Protein AF-A0A9Q9B1T4-F1 (afdb_monomer_lite)

Foldseek 3Di:
DDDLCVCVVQADDAPACVPRVVRVLVVLLVVCLVCVVDQDAAEFFDAHRPPHGSDPDLPLVSRLVRRVSNQVSCCVSPVGSLVHHYEYECDDSSVVSVVVPRDDQLSYEYEQEAPQPFHGPDDDDDCQCVRNNHYHYDGEQWDDDPPDGDADARQDDQDDEHYDCHVVPPCVLSVVSRVVCVVPVVCDDPPCQLVSQLVVQCVPPNNVCSNVSSVVVVVVNPDPPDDPDD

Structure (mmCIF, N/CA/C/O backbone):
data_AF-A0A9Q9B1T4-F1
#
_entry.id   AF-A0A9Q9B1T4-F1
#
loop_
_atom_site.group_PDB
_atom_site.id
_atom_site.type_symbol
_atom_site.label_atom_id
_atom_site.label_alt_id
_atom_site.label_comp_id
_atom_site.label_asym_id
_atom_site.label_entity_id
_atom_site.label_seq_id
_atom_site.pdbx_PDB_ins_code
_atom_site.Cartn_x
_atom_site.Cartn_y
_atom_site.Cartn_z
_atom_site.occupancy
_atom_site.B_iso_or_equiv
_atom_site.auth_seq_id
_atom_site.auth_comp_id
_atom_site.auth_asym_id
_atom_site.auth_atom_id
_atom_site.pdbx_PDB_model_num
ATOM 1 N N . MET A 1 1 ? 8.964 -7.870 -4.632 1.00 91.56 1 MET A N 1
ATOM 2 C CA . MET A 1 1 ? 9.189 -8.814 -3.504 1.00 91.56 1 MET A CA 1
ATOM 3 C C . MET A 1 1 ? 10.622 -8.741 -2.968 1.00 91.56 1 MET A C 1
ATOM 5 O O . MET A 1 1 ? 11.321 -9.747 -2.876 1.00 91.56 1 MET A O 1
ATOM 9 N N . ARG A 1 2 ? 11.075 -7.536 -2.618 1.00 94.06 2 ARG A N 1
ATOM 10 C CA . ARG A 1 2 ? 12.416 -7.254 -2.093 1.00 94.06 2 ARG A CA 1
ATOM 11 C C . ARG A 1 2 ? 12.262 -6.248 -0.961 1.00 94.06 2 ARG A C 1
ATOM 13 O O . ARG A 1 2 ? 11.503 -5.293 -1.121 1.00 94.06 2 ARG A O 1
ATOM 20 N N . ALA A 1 3 ? 12.933 -6.467 0.161 1.00 91.56 3 ALA A N 1
ATOM 21 C CA . ALA A 1 3 ? 13.021 -5.449 1.203 1.00 91.56 3 ALA A CA 1
ATOM 22 C C . ALA A 1 3 ? 14.044 -4.377 0.798 1.00 91.56 3 ALA A C 1
ATOM 24 O O . ALA A 1 3 ? 15.042 -4.698 0.162 1.00 91.56 3 ALA A O 1
ATOM 25 N N . THR A 1 4 ? 13.843 -3.118 1.200 1.00 86.88 4 THR A N 1
ATOM 26 C CA . THR A 1 4 ? 14.736 -1.997 0.834 1.00 86.88 4 THR A CA 1
ATOM 27 C C . THR A 1 4 ? 16.205 -2.282 1.157 1.00 86.88 4 THR A C 1
ATOM 29 O O . THR A 1 4 ? 17.065 -2.063 0.314 1.00 86.88 4 THR A O 1
ATOM 32 N N . LYS A 1 5 ? 16.484 -2.864 2.333 1.00 90.19 5 LYS A N 1
ATOM 33 C CA . LYS A 1 5 ? 17.849 -3.221 2.761 1.00 90.19 5 LYS A CA 1
ATOM 34 C C . LYS A 1 5 ? 18.531 -4.266 1.877 1.00 90.19 5 LYS A C 1
ATOM 36 O O . LYS A 1 5 ? 19.747 -4.345 1.870 1.00 90.19 5 LYS A O 1
ATOM 41 N N . GLU A 1 6 ? 17.777 -5.077 1.136 1.00 93.94 6 GLU A N 1
ATOM 42 C CA . GLU A 1 6 ? 18.382 -6.060 0.234 1.00 93.94 6 GLU A CA 1
ATOM 43 C C . GLU A 1 6 ? 19.115 -5.405 -0.938 1.00 93.94 6 GLU A C 1
ATOM 45 O O . GLU A 1 6 ? 19.991 -6.040 -1.516 1.00 93.94 6 GLU A O 1
ATOM 50 N N . TRP A 1 7 ? 18.780 -4.157 -1.287 1.00 94.44 7 TRP A N 1
ATOM 51 C CA . TRP A 1 7 ? 19.525 -3.429 -2.311 1.00 94.44 7 TRP A CA 1
ATOM 52 C C . TRP A 1 7 ? 20.954 -3.111 -1.853 1.00 94.44 7 TRP A C 1
ATOM 54 O O . TRP A 1 7 ? 21.875 -3.224 -2.647 1.00 94.44 7 TRP A O 1
ATOM 64 N N . GLU A 1 8 ? 21.160 -2.794 -0.570 1.00 91.00 8 GLU A N 1
ATOM 65 C CA . GLU A 1 8 ? 22.504 -2.550 -0.013 1.00 91.00 8 GLU A CA 1
ATOM 66 C C . GLU A 1 8 ? 23.389 -3.804 -0.039 1.00 91.00 8 GLU A C 1
ATOM 68 O O . GLU A 1 8 ? 24.604 -3.694 -0.165 1.00 91.00 8 GLU A O 1
ATOM 73 N N . GLU A 1 9 ? 22.784 -4.987 0.080 1.00 93.19 9 GLU A N 1
ATOM 74 C CA . GLU A 1 9 ? 23.508 -6.259 0.195 1.00 93.19 9 GLU A CA 1
ATOM 75 C C . GLU A 1 9 ? 23.719 -6.961 -1.154 1.00 93.19 9 GLU A C 1
ATOM 77 O O . GLU A 1 9 ? 24.743 -7.611 -1.363 1.00 93.19 9 GLU A O 1
ATOM 82 N N . PHE A 1 10 ? 22.740 -6.875 -2.060 1.00 93.69 10 PHE A N 1
ATOM 83 C CA . PHE A 1 10 ? 22.729 -7.636 -3.317 1.00 93.69 10 PHE A CA 1
ATOM 84 C C . PHE A 1 10 ? 22.572 -6.769 -4.568 1.00 93.69 10 PHE A C 1
ATOM 86 O O . PHE A 1 10 ? 22.724 -7.283 -5.673 1.00 93.69 10 PHE A O 1
ATOM 93 N N . GLY A 1 11 ? 22.208 -5.496 -4.414 1.00 92.50 11 GLY A N 1
ATOM 94 C CA . GLY A 1 11 ? 22.091 -4.569 -5.531 1.00 92.50 11 GLY A CA 1
ATOM 95 C C . GLY A 1 11 ? 23.458 -4.146 -6.053 1.00 92.50 11 GLY A C 1
ATOM 96 O O . GLY A 1 11 ? 24.447 -4.129 -5.321 1.00 92.50 11 GLY A O 1
ATOM 97 N N . ASP A 1 12 ? 23.502 -3.774 -7.327 1.00 94.81 12 ASP A N 1
ATOM 98 C CA . ASP A 1 12 ? 24.698 -3.215 -7.953 1.00 94.81 12 ASP A CA 1
ATOM 99 C C . ASP A 1 12 ? 24.366 -1.854 -8.568 1.00 94.81 12 ASP A C 1
ATOM 101 O O . ASP A 1 12 ? 23.431 -1.741 -9.361 1.00 94.81 12 ASP A O 1
ATOM 105 N N . GLY A 1 13 ? 25.112 -0.814 -8.199 1.00 93.75 13 GLY A N 1
ATOM 106 C CA . GLY A 1 13 ? 24.932 0.549 -8.702 1.00 93.75 13 GLY A CA 1
ATOM 107 C C . GLY A 1 13 ? 23.821 1.373 -8.034 1.00 93.75 13 GLY A C 1
ATOM 108 O O . GLY A 1 13 ? 23.354 1.103 -6.927 1.00 93.75 13 GLY A O 1
ATOM 109 N N . GLU A 1 14 ? 23.437 2.456 -8.708 1.00 92.06 14 GLU A N 1
ATOM 110 C CA . GLU A 1 14 ? 22.460 3.433 -8.220 1.00 92.06 14 GLU A CA 1
ATOM 111 C C . GLU A 1 14 ? 21.031 2.870 -8.233 1.00 92.06 14 GLU A C 1
ATOM 113 O O . GLU A 1 14 ? 20.624 2.201 -9.184 1.00 92.06 14 GLU A O 1
ATOM 118 N N . TRP A 1 15 ? 20.231 3.181 -7.207 1.00 92.44 15 TRP A N 1
ATOM 119 C CA . TRP A 1 15 ? 18.794 2.885 -7.199 1.00 92.44 15 TRP A CA 1
ATOM 120 C C . TRP A 1 15 ? 18.020 3.901 -8.056 1.00 92.44 15 TRP A C 1
ATOM 122 O O . TRP A 1 15 ? 17.223 4.694 -7.554 1.00 92.44 15 TRP A O 1
ATOM 132 N N . PHE A 1 16 ? 18.282 3.891 -9.361 1.00 91.81 16 PHE A N 1
ATOM 133 C CA . PHE A 1 16 ? 17.609 4.743 -10.333 1.00 91.81 16 PHE A CA 1
ATOM 134 C C . PHE A 1 16 ? 17.422 4.002 -11.659 1.00 91.81 16 PHE A C 1
ATOM 136 O O . PHE A 1 16 ? 18.379 3.550 -12.289 1.00 91.81 16 PHE A O 1
ATOM 143 N N . TRP A 1 17 ? 16.168 3.862 -12.091 1.00 91.88 17 TRP A N 1
ATOM 144 C CA . TRP A 1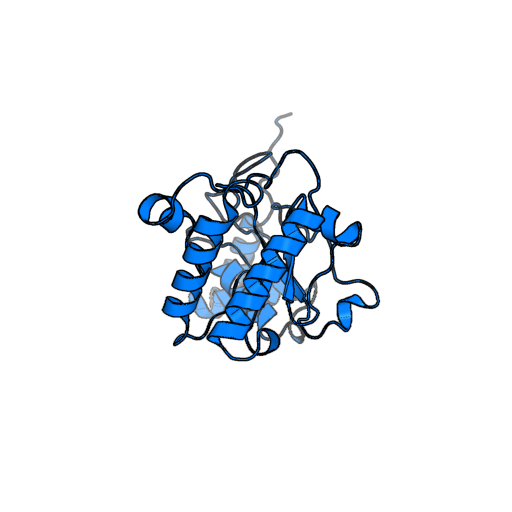 17 ? 15.835 3.073 -13.279 1.00 91.88 17 TRP A CA 1
ATOM 145 C C . TRP A 1 17 ? 16.387 3.687 -14.569 1.00 91.88 17 TRP A C 1
ATOM 147 O O . TRP A 1 17 ? 16.824 2.958 -15.455 1.00 91.88 17 TRP A O 1
ATOM 157 N N . GLY A 1 18 ? 16.433 5.019 -14.666 1.00 90.00 18 GLY A N 1
ATOM 158 C CA . GLY A 1 18 ? 16.865 5.709 -15.882 1.00 90.00 18 GLY A CA 1
ATOM 159 C C . GLY A 1 18 ? 18.322 5.434 -16.271 1.00 90.00 18 GLY A C 1
ATOM 160 O O . GLY A 1 18 ? 18.646 5.437 -17.457 1.00 90.00 18 GLY A O 1
ATOM 161 N N . THR A 1 19 ? 19.196 5.162 -15.297 1.00 91.69 19 THR A N 1
ATOM 162 C CA . THR A 1 19 ? 20.635 4.925 -15.522 1.00 91.69 19 THR A CA 1
ATOM 163 C C . THR A 1 19 ? 21.073 3.491 -15.234 1.00 91.69 19 THR A C 1
ATOM 165 O O . THR A 1 19 ? 22.090 3.063 -15.777 1.00 91.69 19 THR A O 1
ATOM 168 N N . ASN A 1 20 ? 20.328 2.743 -14.413 1.00 94.69 20 ASN A N 1
ATOM 169 C CA . ASN A 1 20 ? 20.752 1.442 -13.888 1.00 94.69 20 ASN A CA 1
ATOM 170 C C . ASN A 1 20 ? 19.671 0.343 -13.995 1.00 94.69 20 ASN A C 1
ATOM 172 O O . ASN A 1 20 ? 19.579 -0.554 -13.155 1.00 94.69 20 ASN A O 1
ATOM 176 N N . ASN A 1 21 ? 18.829 0.395 -15.032 1.00 94.75 21 ASN A N 1
ATOM 177 C CA . ASN A 1 21 ? 17.740 -0.571 -15.222 1.00 94.75 21 ASN A CA 1
ATOM 178 C C . ASN A 1 21 ? 18.193 -2.041 -15.267 1.00 94.75 21 ASN A C 1
ATOM 180 O O . ASN A 1 21 ? 17.476 -2.885 -14.749 1.00 94.75 21 ASN A O 1
ATOM 184 N N . ALA A 1 22 ? 19.354 -2.364 -15.843 1.00 96.81 22 ALA A N 1
ATOM 185 C CA . ALA A 1 22 ? 19.809 -3.747 -16.003 1.00 96.81 22 ALA A CA 1
ATOM 186 C C . ALA A 1 22 ? 20.019 -4.449 -14.650 1.00 96.81 22 ALA A C 1
ATOM 188 O O . ALA A 1 22 ? 19.475 -5.526 -14.420 1.00 96.81 22 ALA A O 1
ATOM 189 N N . SER A 1 23 ? 20.730 -3.794 -13.729 1.00 96.88 23 SER A N 1
ATOM 190 C CA . SER A 1 23 ? 20.947 -4.314 -12.375 1.00 96.88 23 SER A CA 1
ATOM 191 C C . SER A 1 23 ? 19.634 -4.422 -11.590 1.00 96.88 23 SER A C 1
ATOM 193 O O . SER A 1 23 ? 19.346 -5.439 -10.957 1.00 96.88 23 SER A O 1
ATOM 195 N N . ILE A 1 24 ? 18.776 -3.399 -11.685 1.00 97.31 24 ILE A N 1
ATOM 196 C CA . ILE A 1 24 ? 17.473 -3.387 -11.003 1.00 97.31 24 ILE A CA 1
ATOM 197 C C . ILE A 1 24 ? 16.546 -4.483 -11.557 1.00 97.31 24 ILE A C 1
ATOM 199 O O . ILE A 1 24 ? 15.822 -5.128 -10.795 1.00 97.31 24 ILE A O 1
ATOM 203 N N . TYR A 1 25 ? 16.576 -4.720 -12.868 1.00 97.94 25 TYR A N 1
ATOM 204 C CA . TYR A 1 25 ? 15.801 -5.765 -13.529 1.00 97.94 25 TYR A CA 1
ATOM 205 C C . TYR A 1 25 ? 16.178 -7.148 -12.990 1.00 97.94 25 TYR A C 1
ATOM 207 O O . TYR A 1 25 ? 15.303 -7.873 -12.511 1.00 97.94 25 TYR A O 1
ATOM 215 N N . ASP A 1 26 ? 17.470 -7.485 -12.983 1.00 97.81 26 ASP A N 1
ATOM 216 C CA . ASP A 1 26 ? 17.957 -8.767 -12.457 1.00 97.81 26 ASP A CA 1
ATOM 217 C C . ASP A 1 26 ? 17.599 -8.928 -10.970 1.00 97.81 26 ASP A C 1
ATOM 219 O O . ASP A 1 26 ? 17.094 -9.973 -10.538 1.00 97.81 26 ASP A O 1
ATOM 223 N N . PHE A 1 27 ? 17.723 -7.850 -10.193 1.00 97.81 27 PHE A N 1
ATOM 224 C CA . PHE A 1 27 ? 17.323 -7.827 -8.790 1.00 97.81 27 PHE A CA 1
ATOM 225 C C . PHE A 1 27 ? 15.826 -8.136 -8.587 1.00 97.81 27 PHE A C 1
ATOM 227 O O . PHE A 1 27 ? 15.463 -8.876 -7.655 1.00 97.81 27 PHE A O 1
ATOM 234 N N . PHE A 1 28 ? 14.947 -7.621 -9.454 1.00 97.94 28 PHE A N 1
ATOM 235 C CA . PHE A 1 28 ? 13.514 -7.932 -9.450 1.00 97.94 28 PHE A CA 1
ATOM 236 C C . PHE A 1 28 ? 13.209 -9.364 -9.900 1.00 97.94 28 PHE A C 1
ATOM 238 O O . PHE A 1 28 ? 12.354 -10.012 -9.280 1.00 97.94 28 PHE A O 1
ATOM 245 N N . VAL A 1 29 ? 13.904 -9.879 -10.918 1.00 98.12 29 VAL A N 1
ATOM 246 C CA . VAL A 1 29 ? 13.765 -11.269 -11.388 1.00 98.12 29 VAL A CA 1
ATOM 247 C C . VAL A 1 29 ? 14.050 -12.242 -10.250 1.00 98.12 29 VAL A C 1
ATOM 249 O O . VAL A 1 29 ? 13.219 -13.096 -9.932 1.00 98.12 29 VAL A O 1
ATOM 252 N N . GLU A 1 30 ? 15.182 -12.077 -9.576 1.00 97.50 30 GLU A N 1
ATOM 253 C CA . GLU A 1 30 ? 15.576 -12.928 -8.455 1.00 97.50 30 GLU A CA 1
ATOM 254 C C . GLU A 1 30 ? 14.586 -12.861 -7.281 1.00 97.50 30 GLU A C 1
ATOM 256 O O . GLU A 1 30 ? 14.210 -13.891 -6.713 1.00 97.50 30 GLU A O 1
ATOM 261 N N . GLY A 1 31 ? 14.119 -11.658 -6.922 1.00 96.94 31 GLY A N 1
ATOM 262 C CA . GLY A 1 31 ? 13.134 -11.484 -5.850 1.00 96.94 31 GLY A CA 1
ATOM 263 C C . GLY A 1 31 ? 11.802 -12.169 -6.172 1.00 96.94 31 GLY A C 1
ATOM 264 O O . GLY A 1 31 ? 11.174 -12.776 -5.298 1.00 96.94 31 GLY A O 1
ATOM 265 N N . THR A 1 32 ? 11.394 -12.115 -7.440 1.00 96.75 32 THR A N 1
ATOM 266 C CA . THR A 1 32 ? 10.201 -12.798 -7.953 1.00 96.75 32 THR A CA 1
ATOM 267 C C . THR A 1 32 ? 10.372 -14.313 -7.906 1.00 96.75 32 THR A C 1
ATOM 269 O O . THR A 1 32 ? 9.507 -15.006 -7.375 1.00 96.75 32 THR A O 1
ATOM 272 N N . ALA A 1 33 ? 11.507 -14.832 -8.379 1.00 96.31 33 ALA A N 1
ATOM 273 C CA . ALA A 1 33 ? 11.800 -16.262 -8.353 1.00 96.31 33 ALA A CA 1
ATOM 274 C C . ALA A 1 33 ? 11.809 -16.823 -6.921 1.00 96.31 33 ALA A C 1
ATOM 276 O O . ALA A 1 33 ? 11.219 -17.869 -6.664 1.00 96.31 33 ALA A O 1
ATOM 277 N N . ARG A 1 34 ? 12.415 -16.099 -5.971 1.00 96.06 34 ARG A N 1
ATOM 278 C CA . ARG A 1 34 ? 12.511 -16.514 -4.562 1.00 96.06 34 ARG A CA 1
ATOM 279 C C . ARG A 1 34 ? 11.162 -16.560 -3.843 1.00 96.06 34 ARG A C 1
ATOM 281 O O . ARG A 1 34 ? 10.983 -17.364 -2.934 1.00 96.06 34 ARG A O 1
ATOM 288 N N . SER A 1 35 ? 10.239 -15.671 -4.201 1.00 93.81 35 SER A N 1
ATOM 289 C CA . SER A 1 35 ? 8.933 -15.553 -3.538 1.00 93.81 35 SER A CA 1
ATOM 290 C C . SER A 1 35 ? 7.837 -16.414 -4.176 1.00 93.81 35 SER A C 1
ATOM 292 O O . SER A 1 35 ? 6.741 -16.486 -3.627 1.00 93.81 35 SER A O 1
ATOM 294 N N . ARG A 1 36 ? 8.139 -17.100 -5.287 1.00 91.88 36 ARG A N 1
ATOM 295 C CA . ARG A 1 36 ? 7.168 -17.792 -6.146 1.00 91.88 36 ARG A CA 1
ATOM 296 C C . ARG A 1 36 ? 6.252 -18.786 -5.443 1.00 91.88 36 ARG A C 1
ATOM 298 O O . ARG A 1 36 ? 5.076 -18.860 -5.783 1.00 91.88 36 ARG A O 1
ATOM 305 N N . ASP A 1 37 ? 6.787 -19.542 -4.494 1.00 92.81 37 ASP A N 1
ATOM 306 C CA . ASP A 1 37 ? 6.056 -20.637 -3.850 1.00 92.81 37 ASP A CA 1
ATOM 307 C C . ASP A 1 37 ? 5.221 -20.181 -2.639 1.00 92.81 37 ASP A C 1
ATOM 309 O O . ASP A 1 37 ? 4.649 -21.010 -1.931 1.00 92.81 37 ASP A O 1
ATOM 313 N N . TYR A 1 38 ? 5.140 -18.869 -2.392 1.00 93.56 38 TYR A N 1
ATOM 314 C CA . TYR A 1 38 ? 4.371 -18.286 -1.294 1.00 93.56 38 TYR A CA 1
ATOM 315 C C . TYR A 1 38 ? 3.189 -17.465 -1.814 1.00 93.56 38 TYR A C 1
ATOM 317 O O . TYR A 1 38 ? 3.226 -16.891 -2.903 1.00 93.56 38 TYR A O 1
ATOM 325 N N . GLU A 1 39 ? 2.143 -17.368 -0.998 1.00 90.88 39 GLU A N 1
ATOM 326 C CA . GLU A 1 39 ? 1.028 -16.461 -1.254 1.00 90.88 39 GLU A CA 1
ATOM 327 C C . GLU A 1 39 ? 1.458 -15.025 -0.935 1.00 90.88 39 GLU A C 1
ATOM 329 O O . GLU A 1 39 ? 1.795 -14.704 0.205 1.00 90.88 39 GLU A O 1
ATOM 334 N N . ASN A 1 40 ? 1.486 -14.166 -1.954 1.00 90.50 40 ASN A N 1
ATOM 335 C CA . ASN A 1 40 ? 1.971 -12.796 -1.841 1.00 90.50 40 ASN A CA 1
ATOM 336 C C . ASN A 1 40 ? 1.087 -11.828 -2.627 1.00 90.50 40 ASN A C 1
ATOM 338 O O . ASN A 1 40 ? 0.500 -12.193 -3.645 1.00 90.50 40 ASN A O 1
ATOM 342 N N . VAL A 1 41 ? 1.111 -10.561 -2.212 1.00 92.00 41 VAL A N 1
ATOM 343 C CA . VAL A 1 41 ? 0.715 -9.429 -3.055 1.00 92.00 41 VAL A CA 1
ATOM 344 C C . VAL A 1 41 ? 1.985 -8.697 -3.472 1.00 92.00 41 VAL A C 1
ATOM 346 O O . VAL A 1 41 ? 2.729 -8.193 -2.628 1.00 92.00 41 VAL A O 1
ATOM 349 N N . VAL A 1 42 ? 2.269 -8.669 -4.772 1.00 94.44 42 VAL A N 1
ATOM 350 C CA . VAL A 1 42 ? 3.486 -8.061 -5.309 1.00 94.44 42 VAL A CA 1
ATOM 351 C C . VAL A 1 42 ? 3.313 -6.547 -5.386 1.00 94.44 42 VAL A C 1
ATOM 353 O O . VAL A 1 42 ? 2.468 -6.038 -6.119 1.00 94.44 42 VAL A O 1
ATOM 356 N N . THR A 1 43 ? 4.141 -5.807 -4.653 1.00 94.12 43 THR A N 1
ATOM 357 C CA . THR A 1 43 ? 4.244 -4.356 -4.839 1.00 94.12 43 THR A CA 1
ATOM 358 C C . THR A 1 43 ? 4.887 -4.049 -6.189 1.00 94.12 43 THR A C 1
ATOM 360 O O . THR A 1 43 ? 5.993 -4.527 -6.457 1.00 94.12 43 THR A O 1
ATOM 363 N N . VAL A 1 44 ? 4.198 -3.251 -7.005 1.00 94.38 44 VAL A N 1
ATOM 364 C CA . VAL A 1 44 ? 4.671 -2.763 -8.309 1.00 94.38 44 VAL A CA 1
ATOM 365 C C . VAL A 1 44 ? 4.874 -1.246 -8.290 1.00 94.38 44 VAL A C 1
ATOM 367 O O . VAL A 1 44 ? 4.482 -0.563 -7.338 1.00 94.38 44 VAL A O 1
ATOM 370 N N . GLY A 1 45 ? 5.522 -0.732 -9.332 1.00 92.62 45 GLY A N 1
ATOM 371 C CA . GLY A 1 45 ? 6.068 0.618 -9.384 1.00 92.62 45 GLY A CA 1
ATOM 372 C C . GLY A 1 45 ? 7.427 0.714 -8.690 1.00 92.62 45 GLY A C 1
ATOM 373 O O . GLY A 1 45 ? 7.999 -0.280 -8.231 1.00 92.62 45 GLY A O 1
ATOM 374 N N . MET A 1 46 ? 7.964 1.929 -8.630 1.00 90.62 46 MET A N 1
ATOM 375 C CA . MET A 1 46 ? 9.230 2.236 -7.969 1.00 90.62 46 MET A CA 1
ATOM 376 C C . MET A 1 46 ? 9.206 3.689 -7.497 1.00 90.62 46 MET A C 1
ATOM 378 O O . MET A 1 46 ? 8.658 4.559 -8.166 1.00 90.62 46 MET A O 1
ATOM 382 N N . ARG A 1 47 ? 9.790 3.941 -6.326 1.00 86.56 47 ARG A N 1
ATOM 383 C CA . ARG A 1 47 ? 10.106 5.283 -5.822 1.00 86.56 47 ARG A CA 1
ATOM 384 C C . ARG A 1 47 ? 11.590 5.334 -5.467 1.00 86.56 47 ARG A C 1
ATOM 386 O O . ARG A 1 47 ? 12.251 4.288 -5.427 1.00 86.56 47 ARG A O 1
ATOM 393 N N . GLY A 1 48 ? 12.096 6.540 -5.237 1.00 79.88 48 GLY A N 1
ATOM 394 C CA . GLY A 1 48 ? 13.472 6.764 -4.820 1.00 79.88 48 GLY A CA 1
ATOM 395 C C . GLY A 1 48 ? 13.803 6.077 -3.492 1.00 79.88 48 GLY A C 1
ATOM 396 O O . GLY A 1 48 ? 12.933 5.618 -2.741 1.00 79.88 48 GLY A O 1
ATOM 397 N N . TYR A 1 49 ? 15.100 5.951 -3.222 1.00 72.44 49 TYR A N 1
ATOM 398 C CA . TYR A 1 49 ? 15.596 5.251 -2.042 1.00 72.44 49 TYR A CA 1
ATOM 399 C C . TYR A 1 49 ? 15.206 6.004 -0.753 1.00 72.44 49 TYR A C 1
ATOM 401 O O . TYR A 1 49 ? 15.377 7.213 -0.665 1.00 72.44 49 TYR A O 1
ATOM 409 N N . HIS A 1 50 ? 14.696 5.297 0.263 1.00 64.56 50 HIS A N 1
ATOM 410 C CA . HIS A 1 50 ? 14.240 5.877 1.544 1.00 64.56 50 HIS A CA 1
ATOM 411 C C . HIS A 1 50 ? 13.106 6.926 1.460 1.00 64.56 50 HIS A C 1
ATOM 413 O O . HIS A 1 50 ? 13.187 7.982 2.083 1.00 64.56 50 HIS A O 1
ATOM 419 N N . ASP A 1 51 ? 12.008 6.612 0.764 1.00 63.59 51 ASP A N 1
ATOM 420 C CA . ASP A 1 51 ? 10.802 7.469 0.666 1.00 63.59 51 ASP A CA 1
ATOM 421 C C . ASP A 1 51 ? 10.998 8.778 -0.128 1.00 63.59 51 ASP A C 1
ATOM 423 O O . ASP A 1 51 ? 10.139 9.668 -0.097 1.00 63.59 51 ASP A O 1
ATOM 427 N N . THR A 1 52 ? 12.093 8.890 -0.885 1.00 69.81 52 THR A N 1
ATOM 428 C CA . THR A 1 52 ? 12.332 10.015 -1.792 1.00 69.81 52 THR A CA 1
ATOM 429 C C . THR A 1 52 ? 11.588 9.843 -3.123 1.00 69.81 52 THR A C 1
ATOM 431 O O . THR A 1 52 ? 11.242 8.721 -3.514 1.00 69.81 52 THR A O 1
ATOM 434 N N . PRO A 1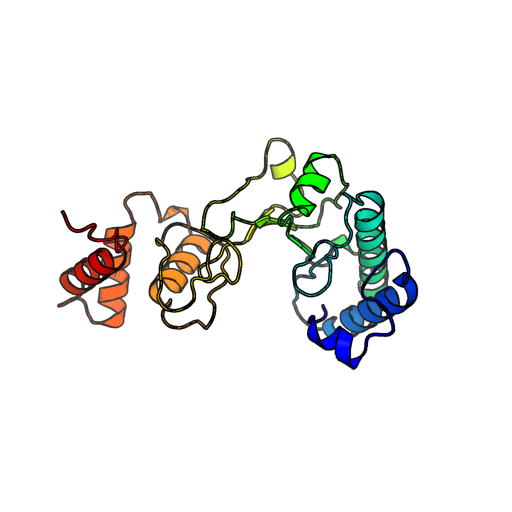 53 ? 11.314 10.944 -3.842 1.00 69.12 53 PRO A N 1
ATOM 435 C CA . PRO A 1 53 ? 10.908 10.878 -5.242 1.00 69.12 53 PRO A CA 1
ATOM 436 C C . PRO A 1 53 ? 11.947 10.131 -6.091 1.00 69.12 53 PRO A C 1
ATOM 438 O O . PRO A 1 53 ? 13.134 10.129 -5.764 1.00 69.12 53 PRO A O 1
ATOM 441 N N . ILE A 1 54 ? 11.505 9.487 -7.176 1.00 71.38 54 ILE A N 1
ATOM 442 C CA . ILE A 1 54 ? 12.406 8.779 -8.104 1.00 71.38 54 ILE A CA 1
ATOM 443 C C . ILE A 1 54 ? 13.304 9.740 -8.905 1.00 71.38 54 ILE A C 1
ATOM 445 O O . ILE A 1 54 ? 14.377 9.336 -9.334 1.00 71.38 54 ILE A O 1
ATOM 449 N N . GLY A 1 55 ? 12.892 11.007 -9.028 1.00 64.75 55 GLY A N 1
ATOM 450 C CA . GLY A 1 55 ? 13.600 12.110 -9.676 1.00 64.75 55 GLY A CA 1
ATOM 451 C C . GLY A 1 55 ? 12.953 13.458 -9.323 1.00 64.75 55 GLY A C 1
ATOM 452 O O . GLY A 1 55 ? 11.963 13.496 -8.588 1.00 64.75 55 GLY A O 1
ATOM 453 N N . ASP A 1 56 ? 13.518 14.558 -9.826 1.00 64.81 56 ASP A N 1
ATOM 454 C CA . ASP A 1 56 ? 13.039 15.924 -9.545 1.00 64.81 56 ASP A CA 1
ATOM 455 C C . ASP A 1 56 ? 11.746 16.282 -10.310 1.00 64.81 56 ASP A C 1
ATOM 457 O O . ASP A 1 56 ? 10.978 17.134 -9.857 1.00 64.81 56 ASP A O 1
ATOM 461 N N . ASP A 1 57 ? 11.483 15.606 -11.435 1.00 64.44 57 ASP A N 1
ATOM 462 C CA . ASP A 1 57 ? 10.323 15.822 -12.304 1.00 64.44 57 ASP A CA 1
ATOM 463 C C . ASP A 1 57 ? 9.349 14.627 -12.295 1.00 64.44 57 ASP A C 1
ATOM 465 O O . ASP A 1 57 ? 9.661 13.512 -11.874 1.00 64.44 57 ASP A O 1
ATOM 469 N N . ILE A 1 58 ? 8.123 14.865 -12.770 1.00 61.91 58 ILE A N 1
ATOM 470 C CA . ILE A 1 58 ? 7.094 13.831 -12.944 1.00 61.91 58 ILE A CA 1
ATOM 471 C C . ILE A 1 58 ? 7.473 12.959 -14.151 1.00 61.91 58 ILE A C 1
ATOM 473 O O . ILE A 1 58 ? 7.137 13.270 -15.292 1.00 61.91 58 ILE A O 1
ATOM 477 N N . GLU A 1 59 ? 8.162 11.849 -13.902 1.00 77.94 59 GLU A N 1
ATOM 478 C CA . GLU A 1 59 ? 8.628 10.928 -14.945 1.00 77.94 59 GLU A CA 1
ATOM 479 C C . GLU A 1 59 ? 7.609 9.803 -15.221 1.00 77.94 59 GLU A C 1
ATOM 481 O O . GLU A 1 59 ? 7.862 8.630 -14.935 1.00 77.94 59 GLU A O 1
ATOM 486 N N . ILE A 1 60 ? 6.441 10.153 -15.782 1.00 88.88 60 ILE A N 1
ATOM 487 C CA . ILE A 1 60 ? 5.387 9.179 -16.153 1.00 88.88 60 ILE A CA 1
ATOM 488 C C . ILE A 1 60 ? 5.972 8.040 -16.995 1.00 88.88 60 ILE A C 1
ATOM 490 O O . ILE A 1 60 ? 5.818 6.876 -16.634 1.00 88.88 60 ILE A O 1
ATOM 494 N N . ASP A 1 61 ? 6.714 8.377 -18.053 1.00 89.75 61 ASP A N 1
ATOM 495 C CA . ASP A 1 61 ? 7.315 7.395 -18.962 1.00 89.75 61 ASP A CA 1
ATOM 496 C C . ASP A 1 61 ? 8.283 6.446 -18.236 1.00 89.75 61 ASP A C 1
ATOM 498 O O . ASP A 1 61 ? 8.343 5.250 -18.536 1.00 89.75 61 ASP A O 1
ATOM 502 N N . LEU A 1 62 ? 9.031 6.952 -17.247 1.00 90.88 62 LEU A N 1
ATOM 503 C CA . LEU A 1 62 ? 9.937 6.124 -16.458 1.00 90.88 62 LEU A CA 1
ATOM 504 C C . LEU A 1 62 ? 9.147 5.148 -15.583 1.00 90.88 62 LEU A C 1
ATOM 506 O O . LEU A 1 62 ? 9.442 3.952 -15.605 1.00 90.88 62 LEU A O 1
ATOM 510 N N . LEU A 1 63 ? 8.123 5.618 -14.866 1.00 92.12 63 LEU A N 1
ATOM 511 C CA . LEU A 1 63 ? 7.274 4.760 -14.033 1.00 92.12 63 LEU A CA 1
ATOM 512 C C . LEU A 1 63 ? 6.535 3.703 -14.863 1.00 92.12 63 LEU A C 1
ATOM 514 O O . LEU A 1 63 ? 6.489 2.537 -14.467 1.00 92.12 63 LEU A O 1
ATOM 518 N N . GLU A 1 64 ? 6.016 4.077 -16.031 1.00 94.44 64 GLU A N 1
ATOM 519 C CA . GLU A 1 64 ? 5.400 3.134 -16.966 1.00 94.44 64 GLU A CA 1
ATOM 520 C C . GLU A 1 64 ? 6.410 2.090 -17.453 1.00 94.44 6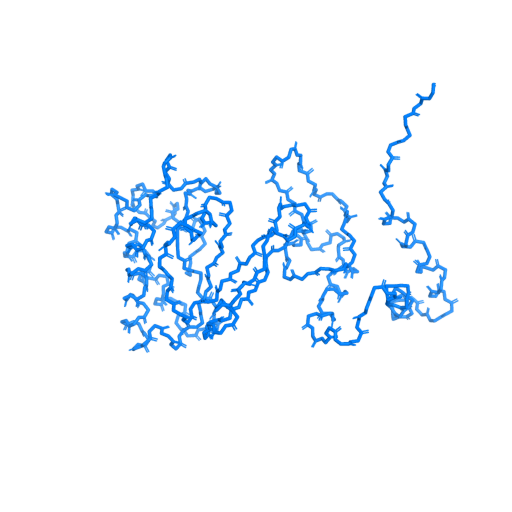4 GLU A C 1
ATOM 522 O O . GLU A 1 64 ? 6.090 0.901 -17.485 1.00 94.44 64 GLU A O 1
ATOM 527 N N . SER A 1 65 ? 7.652 2.492 -17.750 1.00 94.75 65 SER A N 1
ATOM 528 C CA . SER A 1 65 ? 8.706 1.553 -18.158 1.00 94.75 65 SER A CA 1
ATOM 529 C C . SER A 1 65 ? 9.096 0.570 -17.044 1.00 94.75 65 SER A C 1
ATOM 531 O O . SER A 1 65 ? 9.316 -0.612 -17.316 1.00 94.75 65 SER A O 1
ATOM 533 N N . VAL A 1 66 ? 9.113 1.021 -15.783 1.00 95.38 66 VAL A N 1
ATOM 534 C CA . VAL A 1 66 ? 9.338 0.162 -14.610 1.00 95.38 66 VAL A CA 1
ATOM 535 C C . VAL A 1 66 ? 8.221 -0.873 -14.492 1.00 95.38 66 VAL A C 1
ATOM 537 O O . VAL A 1 66 ? 8.490 -2.067 -14.347 1.00 95.38 66 VAL A O 1
ATOM 540 N N . VAL A 1 67 ? 6.961 -0.435 -14.561 1.00 96.50 67 VAL A N 1
ATOM 541 C CA . VAL A 1 67 ? 5.802 -1.330 -14.422 1.00 96.50 67 VAL A CA 1
ATOM 542 C C . VAL A 1 67 ? 5.701 -2.291 -15.601 1.00 96.50 67 VAL A C 1
ATOM 544 O O . VAL A 1 67 ? 5.358 -3.458 -15.401 1.00 96.50 67 VAL A O 1
ATOM 547 N N . ALA A 1 68 ? 6.055 -1.857 -16.811 1.00 97.25 68 ALA A N 1
ATOM 548 C CA . ALA A 1 68 ? 6.139 -2.730 -17.976 1.00 97.25 68 ALA A CA 1
ATOM 549 C C . ALA A 1 68 ? 7.160 -3.858 -17.758 1.00 97.25 68 ALA A C 1
ATOM 551 O O . ALA A 1 68 ? 6.822 -5.028 -17.945 1.00 97.25 68 ALA A O 1
ATOM 552 N N . ALA A 1 69 ? 8.361 -3.532 -17.272 1.00 98.00 69 ALA A N 1
ATOM 553 C CA . ALA A 1 69 ? 9.383 -4.528 -16.959 1.00 98.00 69 ALA A CA 1
ATOM 554 C C . ALA A 1 69 ? 8.942 -5.482 -15.834 1.00 98.00 69 ALA A C 1
ATOM 556 O O . ALA A 1 69 ? 9.087 -6.697 -15.951 1.00 98.00 69 ALA A O 1
ATOM 557 N N . GLN A 1 70 ? 8.342 -4.967 -14.759 1.00 98.19 70 GLN A N 1
ATOM 558 C CA . GLN A 1 70 ? 7.806 -5.803 -13.677 1.00 98.19 70 GLN A CA 1
ATOM 559 C C . GLN A 1 70 ? 6.688 -6.735 -14.172 1.00 98.19 70 GLN A C 1
ATOM 561 O O . GLN A 1 70 ? 6.658 -7.910 -13.806 1.00 98.19 70 GLN A O 1
ATOM 566 N N . THR A 1 71 ? 5.806 -6.242 -15.045 1.00 97.88 71 THR A N 1
ATOM 567 C CA . THR A 1 71 ? 4.744 -7.040 -15.678 1.00 97.88 71 THR A CA 1
ATOM 568 C C . THR A 1 71 ? 5.340 -8.167 -16.518 1.00 97.88 71 THR A C 1
ATOM 570 O O . THR A 1 71 ? 4.882 -9.306 -16.427 1.00 97.88 71 THR A O 1
ATOM 573 N N . GLU A 1 72 ? 6.386 -7.885 -17.298 1.00 98.19 72 GLU A N 1
ATOM 574 C CA . GLU A 1 72 ? 7.111 -8.897 -18.071 1.00 98.19 72 GLU A CA 1
ATOM 575 C C . GLU A 1 72 ? 7.731 -9.967 -17.161 1.00 98.19 72 GLU A C 1
ATOM 577 O O . GLU A 1 72 ? 7.530 -11.162 -17.387 1.00 98.19 72 GLU A O 1
ATOM 582 N N . ILE A 1 73 ? 8.426 -9.559 -16.095 1.00 98.38 73 ILE A N 1
ATOM 583 C CA . ILE A 1 73 ? 9.040 -10.476 -15.123 1.00 98.38 73 ILE A CA 1
ATOM 584 C C . ILE A 1 73 ? 7.985 -11.412 -14.520 1.00 98.38 73 ILE A C 1
ATOM 586 O O . ILE A 1 73 ? 8.194 -12.627 -14.450 1.00 98.38 73 ILE A O 1
ATOM 590 N N . LEU A 1 74 ? 6.832 -10.871 -14.116 1.00 97.75 74 LEU A N 1
ATOM 591 C CA . LEU A 1 74 ? 5.733 -11.661 -13.561 1.00 97.75 74 LEU A CA 1
ATOM 592 C C . LEU A 1 74 ? 5.110 -12.593 -14.608 1.00 97.75 74 LEU A C 1
ATOM 594 O O . LEU A 1 74 ? 4.847 -13.759 -14.311 1.00 97.75 74 LEU A O 1
ATOM 598 N N . ALA A 1 75 ? 4.915 -12.130 -15.842 1.00 97.31 75 ALA A N 1
ATOM 599 C CA . ALA A 1 75 ? 4.422 -12.976 -16.925 1.00 97.31 75 ALA A CA 1
ATOM 600 C C . ALA A 1 75 ? 5.386 -14.136 -17.222 1.00 97.31 75 ALA A C 1
ATOM 602 O O . ALA A 1 75 ? 4.945 -15.273 -17.368 1.00 97.31 75 ALA A O 1
ATOM 603 N N . ASN A 1 76 ? 6.696 -13.888 -17.221 1.00 97.12 76 ASN A N 1
ATOM 604 C CA . ASN A 1 76 ? 7.710 -14.920 -17.428 1.00 97.12 76 ASN A CA 1
ATOM 605 C C . ASN A 1 76 ? 7.759 -15.930 -16.269 1.00 97.12 76 ASN A C 1
ATOM 607 O O . ASN A 1 76 ? 7.897 -17.133 -16.496 1.00 97.12 76 ASN A O 1
ATOM 611 N N . ALA A 1 77 ? 7.621 -15.465 -15.026 1.00 95.56 77 ALA A N 1
ATOM 612 C CA . ALA A 1 77 ? 7.687 -16.327 -13.847 1.00 95.56 77 ALA A CA 1
ATOM 613 C C . ALA A 1 77 ? 6.412 -17.167 -13.632 1.00 95.56 77 ALA A C 1
ATOM 615 O O . ALA A 1 77 ? 6.508 -18.334 -13.241 1.00 95.56 77 ALA A O 1
ATOM 616 N N . TYR A 1 78 ? 5.231 -16.600 -13.900 1.00 94.12 78 TYR A N 1
ATOM 617 C CA . TYR A 1 78 ? 3.930 -17.204 -13.568 1.00 94.12 78 TYR A CA 1
ATOM 618 C C . TYR A 1 78 ? 3.079 -17.572 -14.795 1.00 94.12 78 TYR A C 1
ATOM 620 O O . TYR A 1 78 ? 1.998 -18.136 -14.649 1.00 94.12 78 TYR A O 1
ATOM 628 N N . GLY A 1 79 ? 3.539 -17.269 -16.009 1.00 95.81 79 GLY A N 1
ATOM 629 C CA . GLY A 1 79 ? 2.816 -17.474 -17.270 1.00 95.81 79 GLY A CA 1
ATOM 630 C C . GLY A 1 79 ? 1.823 -16.357 -17.608 1.00 95.81 79 GLY A C 1
ATOM 631 O O . GLY A 1 79 ? 1.534 -16.129 -18.780 1.00 95.81 79 GLY A O 1
ATOM 632 N N . ASN A 1 80 ? 1.310 -15.643 -16.603 1.00 95.06 80 ASN A N 1
ATOM 633 C CA . ASN A 1 80 ? 0.442 -14.485 -16.789 1.00 95.06 80 ASN A CA 1
ATOM 634 C C . ASN A 1 80 ? 0.532 -13.534 -15.588 1.00 95.06 80 ASN A C 1
ATOM 636 O O . ASN A 1 80 ? 0.137 -13.906 -14.482 1.00 95.06 80 ASN A O 1
ATOM 640 N N . ALA A 1 81 ? 0.958 -12.290 -15.818 1.00 96.44 81 ALA A N 1
ATOM 641 C CA . ALA A 1 81 ? 1.040 -11.273 -14.772 1.00 96.44 81 ALA A CA 1
ATOM 642 C C . ALA A 1 81 ? -0.311 -11.030 -14.080 1.00 96.44 81 ALA A C 1
ATOM 644 O O . ALA A 1 81 ? -0.353 -10.927 -12.859 1.00 96.44 81 ALA A O 1
ATOM 645 N N . SER A 1 82 ? -1.433 -11.044 -14.815 1.00 95.69 82 SER A N 1
ATOM 646 C CA . SER A 1 82 ? -2.750 -10.762 -14.223 1.00 95.69 82 SER A CA 1
ATOM 647 C C . SER A 1 82 ? -3.283 -11.852 -13.294 1.00 95.69 82 SER A C 1
ATOM 649 O O . SER A 1 82 ? -4.250 -11.618 -12.578 1.00 95.69 82 SER A O 1
ATOM 651 N N . SER A 1 83 ? -2.654 -13.032 -13.274 1.00 94.12 83 SER A N 1
ATOM 652 C CA . SER A 1 83 ? -2.956 -14.071 -12.281 1.00 94.12 83 SER A CA 1
ATOM 653 C C . SER A 1 83 ? -2.231 -13.868 -10.947 1.00 94.12 83 SER A C 1
ATOM 655 O O . SER A 1 83 ? -2.549 -14.548 -9.974 1.00 94.12 83 SER A O 1
ATOM 657 N N . VAL A 1 84 ? -1.269 -12.941 -10.894 1.00 95.19 84 VAL A N 1
ATOM 658 C CA . VAL A 1 84 ? -0.508 -12.614 -9.688 1.00 95.19 84 VAL A CA 1
ATOM 659 C C . VAL A 1 84 ? -1.143 -11.390 -9.026 1.00 95.19 84 VAL A C 1
ATOM 661 O O . VAL A 1 84 ? -1.224 -10.341 -9.674 1.00 95.19 84 VAL A O 1
ATOM 664 N N . PRO A 1 85 ? -1.559 -11.475 -7.747 1.00 95.00 85 PRO A N 1
ATOM 665 C CA . PRO A 1 85 ? -2.025 -10.312 -7.004 1.00 95.00 85 PRO A CA 1
ATOM 666 C C . PRO A 1 85 ? -0.941 -9.234 -6.950 1.00 95.00 85 PRO A C 1
ATOM 668 O O . PRO A 1 85 ? 0.184 -9.484 -6.510 1.00 95.00 85 PRO A O 1
ATOM 671 N N . GLN A 1 86 ? -1.280 -8.030 -7.401 1.00 96.12 86 GLN A N 1
ATOM 672 C CA . GLN A 1 86 ? -0.368 -6.892 -7.479 1.00 96.12 86 GLN A CA 1
ATOM 673 C C . GLN A 1 86 ? -1.013 -5.658 -6.864 1.00 96.12 86 GLN A C 1
ATOM 675 O O . GLN A 1 86 ? -2.214 -5.437 -7.013 1.00 96.12 86 GLN A O 1
ATOM 680 N N . SER A 1 87 ? -0.204 -4.820 -6.228 1.00 93.94 87 SER A N 1
ATOM 681 C CA . SER A 1 87 ? -0.666 -3.555 -5.659 1.00 93.94 87 SER A CA 1
ATOM 682 C C . SER A 1 87 ? 0.305 -2.424 -5.960 1.00 93.94 87 SER A C 1
ATOM 684 O O . SER A 1 87 ? 1.514 -2.596 -5.781 1.00 93.94 87 SER A O 1
ATOM 686 N N . TRP A 1 88 ? -0.218 -1.253 -6.316 1.00 93.06 88 TRP A N 1
ATOM 687 C CA . TRP A 1 88 ? 0.567 -0.029 -6.450 1.00 93.06 88 TRP A CA 1
ATOM 688 C C . TRP A 1 88 ? 0.025 1.050 -5.516 1.00 93.06 88 TRP A C 1
ATOM 690 O O . TRP A 1 88 ? -1.128 1.465 -5.625 1.00 93.06 88 TRP A O 1
ATOM 700 N N . CYS A 1 89 ? 0.863 1.501 -4.582 1.00 87.81 89 CYS A N 1
ATOM 701 C CA . CYS A 1 89 ? 0.545 2.632 -3.721 1.00 87.81 89 CYS A CA 1
ATOM 702 C C . CYS A 1 89 ? 0.783 3.951 -4.453 1.00 87.81 89 CYS A C 1
ATOM 704 O O . CYS A 1 89 ? 1.926 4.326 -4.727 1.00 87.81 89 CYS A O 1
ATOM 706 N N . LEU A 1 90 ? -0.310 4.657 -4.746 1.00 85.44 90 LEU A N 1
ATOM 707 C CA . LEU A 1 90 ? -0.294 5.979 -5.367 1.00 85.44 90 LEU A CA 1
ATOM 708 C C . LEU A 1 90 ? -0.041 7.026 -4.281 1.00 85.44 90 LEU A C 1
ATOM 710 O O . LEU A 1 90 ? -0.945 7.721 -3.818 1.00 85.44 90 LEU A O 1
ATOM 714 N N . TYR A 1 91 ? 1.201 7.076 -3.813 1.00 77.81 91 TYR A N 1
ATOM 715 C CA . TYR A 1 91 ? 1.606 7.893 -2.679 1.00 77.81 91 TYR A CA 1
ATOM 716 C C . TYR A 1 91 ? 2.352 9.151 -3.130 1.00 77.81 91 TYR A C 1
ATOM 718 O O . TYR A 1 91 ? 3.187 9.096 -4.033 1.00 77.81 91 TYR A O 1
ATOM 726 N N . LYS A 1 92 ? 2.051 10.283 -2.480 1.00 78.31 92 LYS A N 1
ATOM 727 C CA . LYS A 1 92 ? 2.660 11.599 -2.742 1.00 78.31 92 LYS A CA 1
ATOM 728 C C . LYS A 1 92 ? 2.627 11.968 -4.238 1.00 78.31 92 LYS A C 1
ATOM 730 O O . LYS A 1 92 ? 1.542 12.164 -4.782 1.00 78.31 92 LYS A O 1
ATOM 735 N N . GLU A 1 93 ? 3.779 12.100 -4.886 1.00 81.25 93 GLU A N 1
ATOM 736 C CA . GLU A 1 93 ? 3.930 12.530 -6.280 1.00 81.25 93 GLU A CA 1
ATOM 737 C C . GLU A 1 93 ? 3.345 11.535 -7.295 1.00 81.25 93 GLU A C 1
ATOM 739 O O . GLU A 1 93 ? 2.861 11.939 -8.353 1.00 81.25 93 GLU A O 1
ATOM 744 N N . VAL A 1 94 ? 3.299 10.245 -6.950 1.00 84.69 94 VAL A N 1
ATOM 745 C CA . VAL A 1 94 ? 2.799 9.186 -7.842 1.00 84.69 94 VAL A CA 1
ATOM 746 C C . VAL A 1 94 ? 1.292 9.326 -8.084 1.00 84.69 94 VAL A C 1
ATOM 748 O O . VAL A 1 94 ? 0.814 9.042 -9.181 1.00 84.69 94 VAL A O 1
ATOM 751 N N . GLN A 1 95 ? 0.538 9.845 -7.106 1.00 85.94 95 GLN A N 1
ATOM 752 C CA . GLN A 1 95 ? -0.877 10.176 -7.309 1.00 85.94 95 GLN A CA 1
ATOM 753 C C . GLN A 1 95 ? -1.043 11.223 -8.422 1.00 85.94 95 GLN A C 1
ATOM 755 O O . GLN A 1 95 ? -1.915 11.080 -9.276 1.00 85.94 95 GLN A O 1
ATOM 760 N N . GLY A 1 96 ? -0.178 12.242 -8.449 1.00 85.38 96 GLY A N 1
ATOM 761 C CA . GLY A 1 96 ? -0.196 13.273 -9.487 1.00 85.38 96 GLY A CA 1
ATOM 762 C C . GLY A 1 96 ? 0.129 12.724 -10.879 1.00 85.38 96 GLY A C 1
ATOM 763 O O . GLY A 1 96 ? -0.457 13.186 -11.854 1.00 85.38 96 GLY A O 1
ATOM 764 N N . CYS A 1 97 ? 1.003 11.714 -10.971 1.00 86.88 97 CYS A N 1
ATOM 765 C CA . CYS A 1 97 ? 1.300 11.008 -12.224 1.00 86.88 97 CYS A CA 1
ATOM 766 C C . CYS A 1 97 ? 0.048 10.301 -12.765 1.00 86.88 97 CYS A C 1
ATOM 768 O O . CYS A 1 97 ? -0.298 10.443 -13.937 1.00 86.88 97 CYS A O 1
ATOM 770 N N . TYR A 1 98 ? -0.661 9.578 -11.894 1.00 89.88 98 TYR A N 1
ATOM 771 C CA . TYR A 1 98 ? -1.897 8.879 -12.248 1.00 89.88 98 TYR A CA 1
ATOM 772 C C . TYR A 1 98 ? -2.990 9.843 -12.728 1.00 89.88 98 TYR A C 1
ATOM 774 O O . TYR A 1 98 ? -3.586 9.635 -13.782 1.00 89.88 98 TYR A O 1
ATOM 782 N N . GLU A 1 99 ? -3.190 10.957 -12.020 1.00 87.44 99 GLU A N 1
ATOM 783 C CA . GLU A 1 99 ? -4.162 11.991 -12.405 1.00 87.44 99 GLU A CA 1
ATOM 784 C C . GLU A 1 99 ? -3.802 12.703 -13.724 1.00 87.44 99 GLU A C 1
ATOM 786 O O . GLU A 1 99 ? -4.687 13.221 -14.404 1.00 87.44 99 GLU A O 1
ATOM 791 N N . GLN A 1 100 ? -2.524 12.694 -14.116 1.00 88.94 100 GLN A N 1
ATOM 792 C CA . GLN A 1 100 ? -2.036 13.221 -15.397 1.00 88.94 100 GLN A CA 1
ATOM 793 C C . GLN A 1 100 ? -2.086 12.204 -16.546 1.00 88.94 100 GLN A C 1
ATOM 795 O O . GLN A 1 100 ? -1.713 12.538 -17.670 1.00 88.94 100 GLN A O 1
ATOM 800 N N . GLY A 1 101 ? -2.593 10.994 -16.297 1.00 89.69 101 GLY A N 1
ATOM 801 C CA . GLY A 1 101 ? -2.823 9.987 -17.331 1.00 89.69 101 GLY A CA 1
ATOM 802 C C . GLY A 1 101 ? -1.786 8.870 -17.394 1.00 89.69 101 GLY A C 1
ATOM 803 O O . GLY A 1 101 ? -1.793 8.135 -18.382 1.00 89.69 101 GLY A O 1
ATOM 804 N N . MET A 1 102 ? -0.941 8.705 -16.367 1.00 92.00 102 MET A N 1
ATOM 805 C CA . MET A 1 102 ? -0.085 7.520 -16.234 1.00 92.00 102 MET A CA 1
ATOM 806 C C . MET A 1 102 ? -0.933 6.245 -16.294 1.00 92.00 102 MET A C 1
ATOM 808 O O . MET A 1 102 ? -1.889 6.071 -15.530 1.00 92.00 102 MET A O 1
ATOM 812 N N . GLN A 1 103 ? -0.575 5.346 -17.201 1.00 92.88 103 GLN A N 1
ATOM 813 C CA . GLN A 1 103 ? -1.295 4.105 -17.431 1.00 92.88 103 GLN A CA 1
ATOM 814 C C . GLN A 1 103 ? -0.930 3.058 -16.378 1.00 92.88 103 GLN A C 1
ATOM 816 O O . GLN A 1 103 ? 0.237 2.795 -16.095 1.00 92.88 103 GLN A O 1
ATOM 821 N N . VAL A 1 104 ? -1.955 2.409 -15.823 1.00 93.94 104 VAL A N 1
ATOM 822 C CA . VAL A 1 104 ? -1.791 1.320 -14.854 1.00 93.94 104 VAL A CA 1
ATOM 823 C C . VAL A 1 104 ? -2.567 0.098 -15.337 1.00 93.94 104 VAL A C 1
ATOM 825 O O . VAL A 1 104 ? -3.782 0.218 -15.551 1.00 93.94 104 VAL A O 1
ATOM 828 N N . PRO A 1 105 ? -1.927 -1.084 -15.467 1.00 95.88 105 PRO A N 1
ATOM 829 C CA . PRO A 1 105 ? -2.619 -2.307 -15.862 1.00 95.88 105 PRO A CA 1
ATOM 830 C C . PRO A 1 105 ? -3.864 -2.553 -15.005 1.00 95.88 105 PRO A C 1
ATOM 832 O O . PRO A 1 105 ? -3.833 -2.379 -13.788 1.00 95.88 105 PRO A O 1
ATOM 835 N N . ASP A 1 106 ? -4.974 -2.937 -15.635 1.00 94.88 106 ASP A N 1
ATOM 836 C CA . ASP A 1 106 ? -6.297 -2.953 -14.991 1.00 94.88 106 ASP A CA 1
ATOM 837 C C . ASP A 1 106 ? -6.388 -3.875 -13.760 1.00 94.88 106 ASP A C 1
ATOM 839 O O . ASP A 1 106 ? -7.076 -3.567 -12.791 1.00 94.88 106 ASP A O 1
ATOM 843 N N . HIS A 1 107 ? -5.626 -4.971 -13.774 1.00 94.00 107 HIS A N 1
ATOM 844 C CA . HIS A 1 107 ? -5.587 -5.984 -12.717 1.00 94.00 107 HIS A CA 1
ATOM 845 C C . HIS A 1 107 ? -4.761 -5.578 -11.484 1.00 94.00 107 HIS A C 1
ATOM 847 O O . HIS A 1 107 ? -4.754 -6.301 -10.491 1.00 94.00 107 HIS A O 1
ATOM 853 N N . VAL A 1 108 ? -4.043 -4.452 -11.534 1.00 95.81 108 VAL A N 1
ATOM 854 C CA . VAL A 1 108 ? -3.272 -3.944 -10.392 1.00 95.81 108 VAL A CA 1
ATOM 855 C C . VAL A 1 108 ? -4.207 -3.193 -9.449 1.00 95.81 108 VAL A C 1
ATOM 857 O O . VAL A 1 108 ? -4.881 -2.241 -9.862 1.00 95.81 108 VAL A O 1
ATOM 860 N N . THR A 1 109 ? -4.212 -3.592 -8.175 1.00 94.00 109 THR A N 1
ATOM 861 C CA . THR A 1 109 ? -4.941 -2.893 -7.112 1.00 94.00 109 THR A CA 1
ATOM 862 C C . THR A 1 109 ? -4.305 -1.535 -6.841 1.00 94.00 109 THR A C 1
ATOM 864 O O . THR A 1 109 ? -3.119 -1.448 -6.508 1.00 94.00 109 THR A O 1
ATOM 867 N N . LEU A 1 110 ? -5.100 -0.469 -6.934 1.00 92.25 110 LEU A N 1
ATOM 868 C CA . LEU A 1 110 ? -4.655 0.879 -6.578 1.00 92.25 110 LEU A CA 1
ATOM 869 C C . LEU A 1 110 ? -4.814 1.095 -5.072 1.00 92.25 110 LEU A C 1
ATOM 871 O O . LEU A 1 110 ? -5.931 1.101 -4.557 1.00 92.25 110 LEU A O 1
ATOM 875 N N . LEU A 1 111 ? -3.703 1.267 -4.357 1.00 88.31 111 LEU A N 1
ATOM 876 C CA . LEU A 1 111 ? -3.722 1.618 -2.938 1.00 88.31 111 LEU A CA 1
ATOM 877 C C . LEU A 1 111 ? -3.698 3.143 -2.792 1.00 88.31 111 LEU A C 1
ATOM 879 O O . LEU A 1 111 ? -2.700 3.798 -3.101 1.00 88.31 111 LEU A O 1
ATOM 883 N N . TRP A 1 112 ? -4.807 3.698 -2.308 1.00 86.69 112 TRP A N 1
ATOM 884 C CA . TRP A 1 112 ? -4.976 5.120 -2.040 1.00 86.69 112 TRP A CA 1
ATOM 885 C C . TRP A 1 112 ? -4.447 5.463 -0.657 1.00 86.69 112 TRP A C 1
ATOM 887 O O . TRP A 1 112 ? -5.048 5.118 0.362 1.00 86.69 112 TRP A O 1
ATOM 897 N N . ALA A 1 113 ? -3.317 6.154 -0.618 1.00 79.94 113 ALA A N 1
ATOM 898 C CA . ALA A 1 113 ? -2.757 6.613 0.636 1.00 79.94 113 ALA A CA 1
ATOM 899 C C . ALA A 1 113 ? -3.549 7.796 1.216 1.00 79.94 113 ALA A C 1
ATOM 901 O O . ALA A 1 113 ? -4.046 8.675 0.505 1.00 79.94 113 ALA A O 1
ATOM 902 N N . GLU A 1 114 ? -3.636 7.835 2.536 1.00 76.69 114 GLU A N 1
ATOM 903 C CA . GLU A 1 114 ? -4.034 9.027 3.277 1.00 76.69 114 GLU A CA 1
ATOM 904 C C . GLU A 1 114 ? -2.873 10.042 3.390 1.00 76.69 114 GLU A C 1
ATOM 906 O O . GLU A 1 114 ? -1.780 9.831 2.864 1.00 76.69 114 GLU A O 1
ATOM 911 N N . ASP A 1 115 ? -3.125 11.209 3.976 1.00 78.25 115 ASP A N 1
ATOM 912 C CA . ASP A 1 115 ? -2.193 12.339 4.073 1.00 78.25 115 ASP A CA 1
ATOM 913 C C . ASP A 1 115 ? -1.084 12.196 5.131 1.00 78.25 115 ASP A C 1
ATOM 915 O O . ASP A 1 115 ? -0.411 13.177 5.443 1.00 78.25 115 ASP A O 1
ATOM 919 N N . ASN A 1 116 ? -0.868 10.984 5.637 1.00 74.56 116 ASN A N 1
ATOM 920 C CA . ASN A 1 116 ? -0.044 10.614 6.791 1.00 74.56 116 ASN A CA 1
ATOM 921 C C . ASN A 1 116 ? -0.590 11.065 8.150 1.00 74.56 116 ASN A C 1
ATOM 923 O O . ASN A 1 116 ? 0.048 10.822 9.175 1.00 74.56 116 ASN A O 1
ATOM 927 N N . TYR A 1 117 ? -1.745 11.729 8.183 1.00 72.06 117 TYR A N 1
ATOM 928 C CA . TYR A 1 117 ? -2.401 12.266 9.384 1.00 72.06 117 TYR A CA 1
ATOM 929 C C . TYR A 1 117 ? -3.819 11.737 9.557 1.00 72.06 117 TYR A C 1
ATOM 931 O O . TYR A 1 117 ? -4.645 12.252 10.321 1.00 72.06 117 TYR A O 1
ATOM 939 N N . GLY A 1 118 ? -4.084 10.658 8.851 1.00 68.56 118 GLY A N 1
ATOM 940 C CA . GLY A 1 118 ? -5.288 9.907 8.891 1.00 68.56 118 GLY A CA 1
ATOM 941 C C . GLY A 1 118 ? -6.396 10.417 7.980 1.00 68.56 118 GLY A C 1
ATOM 942 O O . GLY A 1 118 ? -7.548 10.038 8.213 1.00 68.56 118 GLY A O 1
ATOM 943 N N . ASN A 1 119 ? -6.141 11.262 6.985 1.00 75.94 119 ASN A N 1
ATOM 944 C CA . ASN A 1 119 ? -7.186 11.765 6.089 1.00 75.94 119 ASN A CA 1
ATOM 945 C C . ASN A 1 119 ? -6.996 11.192 4.689 1.00 75.94 119 ASN A C 1
ATOM 947 O O . ASN A 1 119 ? -6.029 11.507 4.000 1.00 75.94 119 ASN A O 1
ATOM 951 N N . ILE A 1 120 ? -7.926 10.326 4.273 1.00 77.31 120 ILE A N 1
ATOM 952 C CA . ILE A 1 120 ? -7.908 9.726 2.936 1.00 77.31 120 ILE A CA 1
ATOM 953 C C . ILE A 1 120 ? -7.871 10.860 1.908 1.00 77.31 120 ILE A C 1
ATOM 955 O O . ILE A 1 120 ? -8.771 11.699 1.879 1.00 77.31 120 ILE A O 1
ATOM 959 N N . ARG A 1 121 ? -6.818 10.890 1.084 1.00 78.00 121 ARG A N 1
ATOM 960 C CA . ARG A 1 121 ? -6.593 11.966 0.107 1.00 78.00 121 ARG A CA 1
ATOM 961 C C . ARG A 1 121 ? -7.540 11.864 -1.078 1.00 78.00 121 ARG A C 1
ATOM 963 O O . ARG A 1 121 ? -7.914 12.878 -1.660 1.00 78.00 121 ARG A O 1
ATOM 970 N N . ARG A 1 122 ? -7.883 10.631 -1.450 1.00 81.12 122 ARG A N 1
ATOM 971 C CA . ARG A 1 122 ? -8.669 10.302 -2.634 1.00 81.12 122 ARG A CA 1
ATOM 972 C C . ARG A 1 122 ? -9.344 8.944 -2.469 1.00 81.12 122 ARG A C 1
ATOM 974 O O . ARG A 1 122 ? -8.822 8.061 -1.797 1.00 81.12 122 ARG A O 1
ATOM 981 N N . LEU A 1 123 ? -10.497 8.798 -3.104 1.00 83.62 123 LEU A N 1
ATOM 982 C CA . LEU A 1 123 ? -11.182 7.529 -3.323 1.00 83.62 123 LEU A CA 1
ATOM 983 C C . LEU A 1 123 ? -11.364 7.327 -4.834 1.00 83.62 123 LEU A C 1
ATOM 985 O O . LEU A 1 123 ? -11.297 8.321 -5.564 1.00 83.62 123 LEU A O 1
ATOM 989 N N . PRO A 1 124 ? -11.604 6.086 -5.296 1.00 83.88 124 PRO A N 1
ATOM 990 C CA . PRO A 1 124 ? -11.939 5.831 -6.691 1.00 83.88 124 PRO A CA 1
ATOM 991 C C . PRO A 1 124 ? -13.095 6.716 -7.168 1.00 83.88 124 PRO A C 1
ATOM 993 O O . PRO A 1 124 ? -14.088 6.872 -6.449 1.00 83.88 124 PRO A O 1
ATOM 996 N N . ILE A 1 125 ? -12.975 7.267 -8.374 1.00 84.62 125 ILE A N 1
ATOM 997 C CA . ILE A 1 125 ? -14.039 8.035 -9.037 1.00 84.62 125 ILE A CA 1
ATOM 998 C C . ILE A 1 125 ? -14.464 7.367 -10.345 1.00 84.62 125 ILE A C 1
ATOM 1000 O O . ILE A 1 125 ? -13.651 6.742 -11.021 1.00 84.62 125 ILE A O 1
ATOM 1004 N N . ASP A 1 126 ? -15.730 7.544 -10.719 1.00 85.12 126 ASP A N 1
ATOM 1005 C CA . ASP A 1 126 ? -16.293 7.127 -12.006 1.00 85.12 126 ASP A CA 1
ATOM 1006 C C . ASP A 1 126 ? -15.899 5.697 -12.422 1.00 85.12 126 ASP A C 1
ATOM 1008 O O . ASP A 1 126 ? -16.285 4.732 -11.772 1.00 85.12 126 ASP A O 1
ATOM 1012 N N . ASN A 1 127 ? -15.130 5.551 -13.501 1.00 83.06 127 ASN A N 1
ATOM 1013 C CA . ASN A 1 127 ? -14.721 4.265 -14.065 1.00 83.06 127 ASN A CA 1
ATOM 1014 C C . ASN A 1 127 ? -13.644 3.536 -13.240 1.00 83.06 127 ASN A C 1
ATOM 1016 O O . ASN A 1 127 ? -13.375 2.363 -13.492 1.00 83.06 127 ASN A O 1
ATOM 1020 N N . GLU A 1 128 ? -13.019 4.189 -12.258 1.00 87.00 128 GLU A N 1
ATOM 1021 C CA . GLU A 1 128 ? -12.001 3.565 -11.406 1.00 87.00 128 GLU A CA 1
ATOM 1022 C C . GLU A 1 128 ? -12.597 2.482 -10.497 1.00 87.00 128 GLU A C 1
ATOM 1024 O O . GLU A 1 128 ? -11.872 1.577 -10.082 1.00 87.00 128 GLU A O 1
ATOM 1029 N N . THR A 1 129 ? -13.906 2.536 -10.209 1.00 86.94 129 THR A N 1
ATOM 1030 C CA . THR A 1 129 ? -14.605 1.499 -9.429 1.00 86.94 129 THR A CA 1
ATOM 1031 C C . THR A 1 129 ? -14.786 0.194 -10.194 1.00 86.94 129 THR A C 1
ATOM 1033 O O . THR A 1 129 ? -14.997 -0.843 -9.569 1.00 86.94 129 THR A O 1
ATOM 1036 N N . ASP A 1 130 ? -14.688 0.238 -11.524 1.00 90.62 130 ASP A N 1
ATOM 1037 C CA . ASP A 1 130 ? -14.923 -0.912 -12.402 1.00 90.62 130 ASP A CA 1
ATOM 1038 C C . ASP A 1 130 ? -13.632 -1.675 -12.744 1.00 90.62 130 ASP A C 1
ATOM 1040 O O . ASP A 1 130 ? -13.686 -2.729 -13.383 1.00 90.62 130 ASP A O 1
ATOM 1044 N N . ARG A 1 131 ? -12.467 -1.165 -12.318 1.00 92.88 131 ARG A N 1
ATOM 1045 C CA . ARG A 1 131 ? -11.164 -1.812 -12.532 1.00 92.88 131 ARG A CA 1
ATOM 1046 C C . ARG A 1 131 ? -11.131 -3.198 -11.893 1.00 92.88 131 ARG A C 1
ATOM 1048 O O . ARG A 1 131 ? -11.466 -3.350 -10.717 1.00 92.88 131 ARG A O 1
ATOM 1055 N N . SER A 1 132 ? -10.629 -4.198 -12.618 1.00 94.00 132 SER A N 1
ATOM 1056 C CA . SER A 1 132 ? -10.568 -5.585 -12.123 1.00 94.00 132 SER A CA 1
ATOM 1057 C C . SER A 1 132 ? -9.654 -5.769 -10.908 1.00 94.00 132 SER A C 1
ATOM 1059 O O . SER A 1 132 ? -9.928 -6.621 -10.064 1.00 94.00 132 SER A O 1
ATOM 1061 N N . GLY A 1 133 ? -8.601 -4.955 -10.782 1.00 91.75 133 GLY A N 1
ATOM 1062 C CA . GLY A 1 133 ? -7.727 -4.931 -9.607 1.00 91.75 133 GLY A CA 1
ATOM 1063 C C . GLY A 1 133 ? -8.355 -4.265 -8.379 1.00 91.75 133 GLY A C 1
ATOM 1064 O O . GLY A 1 133 ? -7.821 -4.390 -7.276 1.00 91.75 133 GLY A O 1
ATOM 1065 N N . GLY A 1 134 ? -9.474 -3.556 -8.548 1.00 92.19 134 GLY A N 1
ATOM 1066 C CA . GLY A 1 134 ? -10.123 -2.791 -7.492 1.00 92.19 134 GLY A CA 1
ATOM 1067 C C . GLY A 1 134 ? -9.220 -1.719 -6.874 1.00 92.19 134 GLY A C 1
ATOM 1068 O O . GLY A 1 134 ? -8.258 -1.230 -7.477 1.00 92.19 134 GLY A O 1
ATOM 1069 N N . ALA A 1 135 ? -9.539 -1.357 -5.634 1.00 90.19 135 ALA A N 1
ATOM 1070 C CA . ALA A 1 135 ? -8.812 -0.356 -4.871 1.00 90.19 135 ALA A CA 1
ATOM 1071 C C . ALA A 1 135 ? -8.684 -0.756 -3.398 1.00 90.19 135 ALA A C 1
ATOM 1073 O O . ALA A 1 135 ? -9.520 -1.478 -2.856 1.00 90.19 135 ALA A O 1
ATOM 1074 N N . GLY A 1 136 ? -7.655 -0.234 -2.741 1.00 84.81 136 GLY A N 1
ATOM 1075 C CA . GLY A 1 136 ? -7.488 -0.290 -1.295 1.00 84.81 136 GLY A CA 1
ATOM 1076 C C . GLY A 1 136 ? -7.134 1.081 -0.733 1.00 84.81 136 GLY A C 1
ATOM 1077 O O . GLY A 1 136 ? -6.935 2.041 -1.472 1.00 84.81 136 GLY A O 1
ATOM 1078 N N . VAL A 1 137 ? -7.057 1.171 0.587 1.00 81.81 137 VAL A N 1
ATOM 1079 C CA . VAL A 1 137 ? -6.586 2.364 1.302 1.00 81.81 137 VAL A CA 1
ATOM 1080 C C . VAL A 1 137 ? -5.228 2.028 1.915 1.00 81.81 137 VAL A C 1
ATOM 1082 O O . VAL A 1 137 ? -4.962 0.867 2.185 1.00 81.81 137 VAL A O 1
ATOM 1085 N N . TYR A 1 138 ? -4.342 2.997 2.102 1.00 74.00 138 TYR A N 1
ATOM 1086 C CA . TYR A 1 138 ? -3.165 2.854 2.958 1.00 74.00 138 TYR A CA 1
ATOM 1087 C C . TYR A 1 138 ? -3.186 3.970 4.000 1.00 74.00 138 TYR A C 1
ATOM 1089 O O . TYR A 1 138 ? -3.323 5.138 3.642 1.00 74.00 138 TYR A O 1
ATOM 1097 N N . TYR A 1 139 ? -3.100 3.599 5.274 1.00 67.81 139 TYR A N 1
ATOM 1098 C CA . TYR A 1 139 ? -3.418 4.433 6.427 1.00 67.81 139 TYR A CA 1
ATOM 1099 C C . TYR A 1 139 ? -2.317 4.397 7.486 1.00 67.81 139 TYR A C 1
ATOM 1101 O O . TYR A 1 139 ? -1.693 3.357 7.689 1.00 67.81 139 TYR A O 1
ATOM 1109 N N . HIS A 1 140 ? -2.085 5.499 8.199 1.00 67.25 140 HIS A N 1
ATOM 1110 C CA . HIS A 1 140 ? -1.089 5.557 9.271 1.00 67.25 140 HIS A CA 1
ATOM 1111 C C . HIS A 1 140 ? -1.729 5.667 10.664 1.00 67.25 140 HIS A C 1
ATOM 1113 O O . HIS A 1 140 ? -2.589 6.512 10.909 1.00 67.25 140 HIS A O 1
ATOM 1119 N N . PHE A 1 141 ? -1.286 4.816 11.601 1.00 59.00 141 PHE A N 1
ATOM 1120 C CA . PHE A 1 141 ? -1.390 5.049 13.053 1.00 59.00 141 PHE A CA 1
ATOM 1121 C C . PHE A 1 141 ? -0.052 5.493 13.673 1.00 59.00 141 PHE A C 1
ATOM 1123 O O . PHE A 1 141 ? -0.033 5.908 14.829 1.00 59.00 141 PHE A O 1
ATOM 1130 N N . ASP A 1 142 ? 1.037 5.446 12.902 1.00 61.34 142 ASP A N 1
ATOM 1131 C CA . ASP A 1 142 ? 2.380 5.941 13.223 1.00 61.34 142 ASP A CA 1
ATOM 1132 C C . ASP A 1 142 ? 2.971 6.579 11.962 1.00 61.34 142 ASP A C 1
ATOM 1134 O O . ASP A 1 142 ? 2.778 6.058 10.859 1.00 61.34 142 ASP A O 1
ATOM 1138 N N . TYR A 1 143 ? 3.690 7.691 12.110 1.00 63.62 143 TYR A N 1
ATOM 1139 C CA . TYR A 1 143 ? 4.369 8.328 10.986 1.00 63.62 143 TYR A CA 1
ATOM 1140 C C . TYR A 1 143 ? 5.691 8.978 11.398 1.00 63.62 143 TYR A C 1
ATOM 1142 O O . TYR A 1 143 ? 5.806 9.647 12.435 1.00 63.62 143 TYR A O 1
ATOM 1150 N N . VAL A 1 144 ? 6.685 8.825 10.520 1.00 68.00 144 VAL A N 1
ATOM 1151 C CA . VAL A 1 144 ? 7.970 9.526 10.558 1.00 68.00 144 VAL A CA 1
ATOM 1152 C C . VAL A 1 144 ? 8.031 10.459 9.354 1.00 68.00 144 VAL A C 1
ATOM 1154 O O . VAL A 1 144 ? 8.142 10.001 8.221 1.00 68.00 144 VAL A O 1
ATOM 1157 N N . GLY A 1 145 ? 7.968 11.765 9.605 1.00 68.44 145 GLY A N 1
ATOM 1158 C CA . GLY A 1 145 ? 7.999 12.791 8.571 1.00 68.44 145 GLY A CA 1
ATOM 1159 C C . GLY A 1 145 ? 7.358 14.108 9.009 1.00 68.44 145 GLY A C 1
ATOM 1160 O O . GLY A 1 145 ? 7.016 14.316 10.177 1.00 68.44 145 GLY A O 1
ATOM 1161 N N . ASP A 1 146 ? 7.214 15.012 8.045 1.00 58.53 146 ASP A N 1
ATOM 1162 C CA . ASP A 1 146 ? 6.692 16.363 8.258 1.00 58.53 146 ASP A CA 1
ATOM 1163 C C . ASP A 1 146 ? 5.186 16.408 8.554 1.00 58.53 146 ASP A C 1
ATOM 1165 O O . ASP A 1 146 ? 4.446 15.625 7.960 1.00 58.53 146 ASP A O 1
ATOM 1169 N N . PRO A 1 147 ? 4.703 17.400 9.340 1.00 75.44 147 PRO A N 1
ATOM 1170 C CA . PRO A 1 147 ? 5.477 18.418 10.072 1.00 75.44 147 PRO A CA 1
ATOM 1171 C C . PRO A 1 147 ? 6.100 17.929 11.388 1.00 75.44 147 PRO A C 1
ATOM 1173 O O . PRO A 1 147 ? 6.886 18.653 12.007 1.00 75.44 147 PRO A O 1
ATOM 1176 N N . ARG A 1 148 ? 5.701 16.752 11.878 1.00 62.78 148 ARG A N 1
ATOM 1177 C CA . ARG A 1 148 ? 6.234 16.156 13.107 1.00 62.78 148 ARG A CA 1
ATOM 1178 C C . ARG A 1 148 ? 5.886 14.674 13.175 1.00 62.78 148 ARG A C 1
ATOM 1180 O O . ARG A 1 148 ? 4.735 14.298 12.955 1.00 62.78 148 ARG A O 1
ATOM 1187 N N . ASN A 1 149 ? 6.858 13.884 13.618 1.00 74.06 149 ASN A N 1
ATOM 1188 C CA . ASN A 1 149 ? 6.677 12.472 13.935 1.00 74.06 149 ASN A CA 1
ATOM 1189 C C . ASN A 1 149 ? 5.648 12.282 15.061 1.00 74.06 149 ASN A C 1
ATOM 1191 O O . ASN A 1 149 ? 5.682 13.005 16.064 1.00 74.06 149 ASN A O 1
ATOM 1195 N N . TYR A 1 150 ? 4.817 11.248 14.963 1.00 68.62 150 TYR A N 1
ATOM 1196 C CA . TYR A 1 150 ? 4.000 10.768 16.078 1.00 68.62 150 TYR A CA 1
ATOM 1197 C C . TYR A 1 150 ? 4.198 9.257 16.219 1.00 68.62 150 TYR A C 1
ATOM 1199 O O . TYR A 1 150 ? 3.798 8.491 15.354 1.00 68.62 150 TYR A O 1
ATOM 1207 N N . LYS A 1 151 ? 4.898 8.856 17.290 1.00 60.94 151 LYS A N 1
ATOM 1208 C CA . LYS A 1 151 ? 5.379 7.474 17.467 1.00 60.94 151 LYS A CA 1
ATOM 1209 C C . LYS A 1 151 ? 5.075 6.818 18.810 1.00 60.94 151 LYS A C 1
ATOM 1211 O O . LYS A 1 151 ? 5.352 5.647 19.018 1.00 60.94 151 LYS A O 1
ATOM 1216 N N . TRP A 1 152 ? 4.662 7.613 19.795 1.00 41.88 152 TRP A N 1
ATOM 1217 C CA . TRP A 1 152 ? 4.814 7.211 21.195 1.00 41.88 152 TRP A CA 1
ATOM 1218 C C . TRP A 1 152 ? 3.547 6.604 21.805 1.00 41.88 152 TRP A C 1
ATOM 1220 O O . TRP A 1 152 ? 3.619 5.606 22.517 1.00 41.88 152 TRP A O 1
ATOM 1230 N N . LEU A 1 153 ? 2.387 7.202 21.544 1.00 48.59 153 LEU A N 1
ATOM 1231 C CA . LEU A 1 153 ? 1.090 6.766 22.060 1.00 48.59 153 LEU A CA 1
ATOM 1232 C C . LEU A 1 153 ? 0.085 6.750 20.911 1.00 48.59 153 LEU A C 1
ATOM 1234 O O . LEU A 1 153 ? 0.260 7.494 19.947 1.00 48.59 153 LEU A O 1
ATOM 1238 N N . SER A 1 154 ? -0.980 5.952 21.039 1.00 46.91 154 SER A N 1
ATOM 1239 C CA . SER A 1 154 ? -2.091 5.988 20.084 1.00 46.91 154 SER A CA 1
ATOM 1240 C C . SER A 1 154 ? -2.686 7.397 20.024 1.00 46.91 154 SER A C 1
ATOM 1242 O O . SER A 1 154 ? -3.186 7.911 21.026 1.00 46.91 154 SER A O 1
ATOM 1244 N N . THR A 1 155 ? -2.634 8.021 18.851 1.00 59.91 155 THR A N 1
ATOM 1245 C CA . THR A 1 155 ? -3.265 9.320 18.563 1.00 59.91 155 THR A CA 1
ATOM 1246 C C . THR A 1 155 ? -4.450 9.185 17.606 1.00 59.91 155 THR A C 1
ATOM 1248 O O . THR A 1 155 ? -5.079 10.187 17.253 1.00 59.91 155 THR A O 1
ATOM 1251 N N . THR A 1 156 ? -4.773 7.959 17.188 1.00 55.69 156 THR A N 1
ATOM 1252 C CA . THR A 1 156 ? -5.723 7.709 16.106 1.00 55.69 156 THR A CA 1
ATOM 1253 C C . THR A 1 156 ? -7.125 7.443 16.625 1.00 55.69 156 THR A C 1
ATOM 1255 O O . THR A 1 156 ? -7.343 6.595 17.485 1.00 55.69 156 THR A O 1
ATOM 1258 N N . LYS A 1 157 ? -8.104 8.136 16.038 1.00 54.22 157 LYS A N 1
ATOM 1259 C CA . LYS A 1 157 ? -9.523 7.830 16.232 1.00 54.22 157 LYS A CA 1
ATOM 1260 C C . LYS A 1 157 ? -9.893 6.575 15.453 1.00 54.22 157 LYS A C 1
ATOM 1262 O O . LYS A 1 157 ? -9.480 6.405 14.311 1.00 54.22 157 LYS A O 1
ATOM 1267 N N . LEU A 1 158 ? -10.744 5.756 16.053 1.00 52.25 158 LEU A N 1
ATOM 1268 C CA . LEU A 1 158 ? -11.035 4.387 15.641 1.00 52.25 158 LEU A CA 1
ATOM 1269 C C . LEU A 1 158 ? -11.635 4.196 14.222 1.00 52.25 158 LEU A C 1
ATOM 1271 O O . LEU A 1 158 ? -11.763 3.070 13.781 1.00 52.25 158 LEU A O 1
ATOM 1275 N N . THR A 1 159 ? -11.980 5.217 13.441 1.00 42.69 159 THR A N 1
ATOM 1276 C CA . THR A 1 159 ? -12.920 5.082 12.306 1.00 42.69 159 THR A CA 1
ATOM 1277 C C . THR A 1 159 ? -12.372 4.679 10.911 1.00 42.69 159 THR A C 1
ATOM 1279 O O . THR A 1 159 ? -13.082 4.920 9.936 1.00 42.69 159 THR A O 1
ATOM 1282 N N . LYS A 1 160 ? -11.144 4.153 10.715 1.00 41.62 160 LYS A N 1
ATOM 1283 C CA . LYS A 1 160 ? -10.498 4.093 9.359 1.00 41.62 160 LYS A CA 1
ATOM 1284 C C . LYS A 1 160 ? -9.754 2.757 9.035 1.00 41.62 160 LYS A C 1
ATOM 1286 O O . LYS A 1 160 ? -9.657 1.953 9.948 1.00 41.62 160 LYS A O 1
ATOM 1291 N N . THR A 1 161 ? -9.327 2.478 7.774 1.00 47.88 161 THR A N 1
ATOM 1292 C CA . THR A 1 161 ? -8.952 1.136 7.177 1.00 47.88 161 THR A CA 1
ATOM 1293 C C . THR A 1 161 ? -7.571 1.052 6.420 1.00 47.88 161 THR A C 1
ATOM 1295 O O . THR A 1 161 ? -7.080 2.087 6.004 1.00 47.88 161 THR A O 1
ATOM 1298 N N . LEU A 1 162 ? -6.960 -0.161 6.263 1.00 53.97 162 LEU A N 1
ATOM 1299 C CA . LEU A 1 162 ? -5.536 -0.591 5.949 1.00 53.97 162 LEU A CA 1
ATOM 1300 C C . LEU A 1 162 ? -4.357 0.163 6.643 1.00 53.97 162 LEU A C 1
ATOM 1302 O O . LEU A 1 162 ? -4.106 1.280 6.249 1.00 53.97 162 LEU A O 1
ATOM 1306 N N . VAL A 1 163 ? -3.579 -0.402 7.600 1.00 61.41 163 VAL A N 1
ATOM 1307 C CA . VAL A 1 163 ? -2.837 0.429 8.586 1.00 61.41 163 VAL A CA 1
ATOM 1308 C C . VAL A 1 163 ? -1.383 0.080 8.933 1.00 61.41 163 VAL A C 1
ATOM 1310 O O . VAL A 1 163 ? -1.051 -1.060 9.250 1.00 61.41 163 VAL A O 1
ATOM 1313 N N . ASN A 1 164 ? -0.535 1.112 8.982 1.00 68.94 164 ASN A N 1
ATOM 1314 C CA . ASN A 1 164 ? 0.761 1.120 9.660 1.00 68.94 164 ASN A CA 1
ATOM 1315 C C . ASN A 1 164 ? 0.580 1.272 11.179 1.00 68.94 164 ASN A C 1
ATOM 1317 O O . ASN A 1 164 ? 0.038 2.273 11.642 1.00 68.94 164 ASN A O 1
ATOM 1321 N N . VAL A 1 165 ? 1.060 0.289 11.943 1.00 77.69 165 VAL A N 1
ATOM 1322 C CA . VAL A 1 165 ? 0.885 0.189 13.403 1.00 77.69 165 VAL A CA 1
ATOM 1323 C C . VAL A 1 165 ? 2.150 0.506 14.207 1.00 77.69 165 VAL A C 1
ATOM 1325 O O . VAL A 1 165 ? 2.168 0.266 15.415 1.00 77.69 165 VAL A O 1
ATOM 1328 N N . GLY A 1 166 ? 3.218 0.981 13.556 1.00 78.50 166 GLY A N 1
ATOM 1329 C CA . GLY A 1 166 ? 4.514 1.207 14.197 1.00 78.50 166 GLY A CA 1
ATOM 1330 C C . GLY A 1 166 ? 5.012 -0.042 14.934 1.00 78.50 166 GLY A C 1
ATOM 1331 O O . GLY A 1 166 ? 5.135 -1.119 14.350 1.00 78.50 166 GLY A O 1
ATOM 1332 N N . ASP A 1 167 ? 5.248 0.094 16.238 1.00 78.44 167 ASP A N 1
ATOM 1333 C CA . ASP A 1 167 ? 5.741 -0.969 17.125 1.00 78.44 167 ASP A CA 1
ATOM 1334 C C . ASP A 1 167 ? 4.660 -1.979 17.582 1.00 78.44 167 ASP A C 1
ATOM 1336 O O . ASP A 1 167 ? 4.907 -2.785 18.485 1.00 78.44 167 ASP A O 1
ATOM 1340 N N . LEU A 1 168 ? 3.457 -1.952 16.987 1.00 81.31 168 LEU A N 1
ATOM 1341 C CA . LEU A 1 168 ? 2.271 -2.770 17.307 1.00 81.31 168 LEU A CA 1
ATOM 1342 C C . LEU A 1 168 ? 1.630 -2.454 18.670 1.00 81.31 168 LEU A C 1
ATOM 1344 O O . LEU A 1 168 ? 0.413 -2.299 18.762 1.00 81.31 168 LEU A O 1
ATOM 1348 N N . LYS A 1 169 ? 2.412 -2.323 19.740 1.00 80.19 169 LYS A N 1
ATOM 1349 C CA . LYS A 1 169 ? 1.940 -1.794 21.029 1.00 80.19 169 LYS A CA 1
ATOM 1350 C C . LYS A 1 169 ? 2.248 -0.293 21.100 1.00 80.19 169 LYS A C 1
ATOM 1352 O O . LYS A 1 169 ? 3.343 0.085 20.693 1.00 80.19 169 LYS A O 1
ATOM 1357 N N . PRO A 1 170 ? 1.371 0.555 21.673 1.00 84.12 170 PRO A N 1
ATOM 1358 C CA . PRO A 1 170 ? 0.146 0.245 22.423 1.00 84.12 170 PRO A CA 1
ATOM 1359 C C . PRO A 1 170 ? -1.144 0.547 21.624 1.00 84.12 170 PRO A C 1
ATOM 1361 O O . PRO A 1 170 ? -2.020 1.273 22.098 1.00 84.12 170 PRO A O 1
ATOM 1364 N N . VAL A 1 171 ? -1.239 0.066 20.378 1.00 81.06 171 VAL A N 1
ATOM 1365 C CA . VAL A 1 171 ? -2.370 0.336 19.466 1.00 81.06 171 VAL A CA 1
ATOM 1366 C C . VAL A 1 171 ? -3.306 -0.878 19.319 1.00 81.06 171 VAL A C 1
ATOM 1368 O O . VAL A 1 171 ? -3.943 -1.067 18.287 1.00 81.06 171 VAL A O 1
ATOM 1371 N N . GLU A 1 172 ? -3.450 -1.709 20.357 1.00 88.00 172 GLU A N 1
ATOM 1372 C CA . GLU A 1 172 ? -4.235 -2.956 20.309 1.00 88.00 172 GLU A CA 1
ATOM 1373 C C . GLU A 1 172 ? -5.730 -2.719 20.052 1.00 88.00 172 GLU A C 1
ATOM 1375 O O . GLU A 1 172 ? -6.355 -3.431 19.260 1.00 88.00 172 GLU A O 1
ATOM 1380 N N . LEU A 1 173 ? -6.306 -1.716 20.719 1.00 86.50 173 LEU A N 1
ATOM 1381 C CA . LEU A 1 173 ? -7.703 -1.322 20.544 1.00 86.50 173 LEU A CA 1
ATOM 1382 C C . LEU A 1 173 ? -7.982 -0.801 19.120 1.00 86.50 173 LEU A C 1
ATOM 1384 O O . LEU A 1 173 ? -8.881 -1.346 18.475 1.00 86.50 173 LEU A O 1
ATOM 1388 N N . PRO A 1 174 ? -7.228 0.183 18.583 1.00 83.50 174 PRO A N 1
ATOM 1389 C CA . PRO A 1 174 ? -7.432 0.631 17.209 1.00 83.50 174 PRO A CA 1
ATOM 1390 C C . PRO A 1 174 ? -7.139 -0.447 16.169 1.00 83.50 174 PRO A C 1
ATOM 1392 O O . PRO A 1 174 ? -7.894 -0.520 15.206 1.00 83.50 174 PRO A O 1
ATOM 1395 N N . ILE A 1 175 ? -6.153 -1.333 16.370 1.00 87.44 175 ILE A N 1
ATOM 1396 C CA . ILE A 1 175 ? -5.958 -2.509 15.501 1.00 87.44 175 ILE A CA 1
ATOM 1397 C C . ILE A 1 175 ? -7.200 -3.407 15.508 1.00 87.44 175 ILE A C 1
ATOM 1399 O O . ILE A 1 175 ? -7.673 -3.803 14.445 1.00 87.44 175 ILE A O 1
ATOM 1403 N N . SER A 1 176 ? -7.736 -3.729 16.691 1.00 89.44 176 SER A N 1
ATOM 1404 C CA . SER A 1 176 ? -8.906 -4.612 16.813 1.00 89.44 176 SER A CA 1
ATOM 1405 C C . SER A 1 176 ? -10.110 -4.023 16.077 1.00 89.44 176 SER A C 1
ATOM 1407 O O . SER A 1 176 ? -10.692 -4.679 15.217 1.00 89.44 176 SER A O 1
ATOM 1409 N N . HIS A 1 177 ? -10.435 -2.759 16.362 1.00 88.19 177 HIS A N 1
ATOM 1410 C CA . HIS A 1 177 ? -11.597 -2.096 15.770 1.00 88.19 177 HIS A CA 1
ATOM 1411 C C . HIS A 1 177 ? -11.492 -2.004 14.254 1.00 88.19 177 HIS A C 1
ATOM 1413 O O . HIS A 1 177 ? -12.445 -2.262 13.524 1.00 88.19 177 HIS A O 1
ATOM 1419 N N . PHE A 1 178 ? -10.301 -1.671 13.783 1.00 85.12 178 PHE A N 1
ATOM 1420 C CA . PHE A 1 178 ? -9.984 -1.614 12.379 1.00 85.12 178 PHE A CA 1
ATOM 1421 C C . PHE A 1 178 ? -10.201 -2.958 11.669 1.00 85.12 178 PHE A C 1
ATOM 1423 O O . PHE A 1 178 ? -10.784 -2.986 10.585 1.00 85.12 178 PHE A O 1
ATOM 1430 N N . LEU A 1 179 ? -9.729 -4.066 12.254 1.00 89.62 179 LEU A N 1
ATOM 1431 C CA . LEU A 1 179 ? -9.821 -5.384 11.620 1.00 89.62 179 LEU A CA 1
ATOM 1432 C C . LEU A 1 179 ? -11.265 -5.890 11.638 1.00 89.62 179 LEU A C 1
ATOM 1434 O O . LEU A 1 179 ? -11.706 -6.492 10.661 1.00 89.62 179 LEU A O 1
ATOM 1438 N N . ASP A 1 180 ? -12.020 -5.575 12.691 1.00 91.88 180 ASP A N 1
ATOM 1439 C CA . ASP A 1 180 ? -13.446 -5.893 12.767 1.00 91.88 180 ASP A CA 1
ATOM 1440 C C . ASP A 1 180 ? -14.263 -5.097 11.729 1.00 91.88 180 ASP A C 1
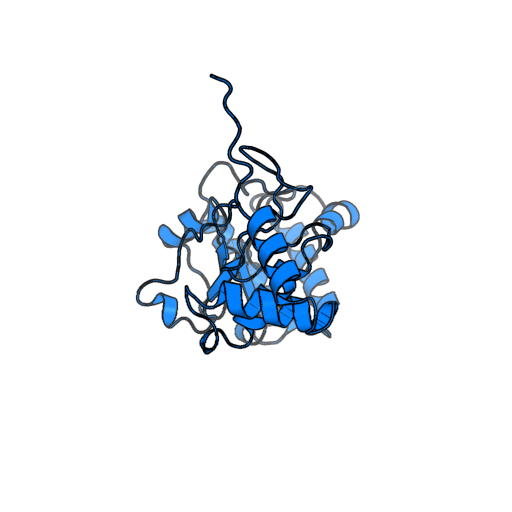ATOM 1442 O O . ASP A 1 180 ? -15.135 -5.666 11.067 1.00 91.88 180 ASP A O 1
ATOM 1446 N N . MET A 1 181 ? -13.945 -3.812 11.515 1.00 88.06 181 MET A N 1
ATOM 1447 C CA . MET A 1 181 ? -14.530 -3.010 10.430 1.00 88.06 181 MET A CA 1
ATOM 1448 C C . MET A 1 181 ? -14.151 -3.542 9.045 1.00 88.06 181 MET A C 1
ATOM 1450 O O . MET A 1 181 ? -14.996 -3.579 8.154 1.00 88.06 181 MET A O 1
ATOM 1454 N N . ALA A 1 182 ? -12.893 -3.947 8.847 1.00 86.06 182 ALA A N 1
ATOM 1455 C CA . ALA A 1 182 ? -12.435 -4.517 7.581 1.00 86.06 182 ALA A CA 1
ATOM 1456 C C . ALA A 1 182 ? -13.128 -5.854 7.270 1.00 86.06 182 ALA A C 1
ATOM 1458 O O . ALA A 1 182 ? -13.390 -6.149 6.106 1.00 86.06 182 ALA A O 1
ATOM 1459 N N . TYR A 1 183 ? -13.445 -6.642 8.301 1.00 91.12 183 TYR A N 1
ATOM 1460 C CA . TYR A 1 183 ? -14.177 -7.896 8.161 1.00 91.12 183 TYR A CA 1
ATOM 1461 C C . TYR A 1 183 ? -15.651 -7.677 7.791 1.00 91.12 183 TYR A C 1
ATOM 1463 O O . TYR A 1 183 ? -16.169 -8.365 6.911 1.00 91.12 183 TYR A O 1
ATOM 1471 N N . ASP A 1 184 ? -16.339 -6.743 8.456 1.00 91.31 184 ASP A N 1
ATOM 1472 C CA . ASP A 1 184 ? -17.759 -6.481 8.206 1.00 91.31 184 ASP A CA 1
ATOM 1473 C C . ASP A 1 184 ? -18.155 -5.040 8.553 1.00 91.31 184 ASP A C 1
ATOM 1475 O O . ASP A 1 184 ? -18.726 -4.760 9.611 1.00 91.31 184 ASP A O 1
ATOM 1479 N N . ILE A 1 185 ? -17.895 -4.121 7.619 1.00 89.75 185 ILE A N 1
ATOM 1480 C CA . ILE A 1 185 ? -18.204 -2.695 7.783 1.00 89.75 185 ILE A CA 1
ATOM 1481 C C . ILE A 1 185 ? -19.705 -2.429 7.973 1.00 89.75 185 ILE A C 1
ATOM 1483 O O . ILE A 1 185 ? -20.074 -1.398 8.523 1.00 89.75 185 ILE A O 1
ATOM 1487 N N . THR A 1 186 ? -20.591 -3.355 7.583 1.00 92.81 186 THR A N 1
ATOM 1488 C CA . THR A 1 186 ? -22.050 -3.164 7.702 1.00 92.81 186 THR A CA 1
ATOM 1489 C C . THR A 1 186 ? -22.540 -3.163 9.149 1.00 92.81 186 THR A C 1
ATOM 1491 O O . THR A 1 186 ? -23.628 -2.663 9.433 1.00 92.81 186 THR A O 1
ATOM 1494 N N . LYS A 1 187 ? -21.725 -3.681 10.076 1.00 90.19 187 LYS A N 1
ATOM 1495 C CA . LYS A 1 187 ? -21.969 -3.622 11.524 1.00 90.19 187 LYS A CA 1
ATOM 1496 C C . LYS A 1 187 ? -21.584 -2.287 12.155 1.00 90.19 187 LYS A C 1
ATOM 1498 O O . LYS A 1 187 ? -21.854 -2.099 13.340 1.00 90.19 187 LYS A O 1
ATOM 1503 N N . PHE A 1 188 ? -20.939 -1.399 11.401 1.00 89.25 188 PHE A N 1
ATOM 1504 C CA . PHE A 1 188 ? -20.377 -0.159 11.908 1.00 89.25 188 PHE A CA 1
ATOM 1505 C C . PHE A 1 188 ? -20.985 1.045 11.199 1.00 89.25 188 PHE A C 1
ATOM 1507 O O . PHE A 1 188 ? -21.044 1.137 9.976 1.00 89.25 188 PHE A O 1
ATOM 1514 N N . ASP A 1 189 ? -21.382 2.017 12.001 1.00 88.81 189 ASP A N 1
ATOM 1515 C CA . ASP A 1 189 ? -21.781 3.344 11.568 1.00 88.81 189 ASP A CA 1
ATOM 1516 C C . ASP A 1 189 ? -21.101 4.414 12.435 1.00 88.81 189 ASP A C 1
ATOM 1518 O O . ASP A 1 189 ? -20.278 4.132 13.313 1.00 88.81 189 ASP A O 1
ATOM 1522 N N . LYS A 1 190 ? -21.458 5.678 12.196 1.00 82.31 190 LYS A N 1
ATOM 1523 C CA . LYS A 1 190 ? -20.901 6.829 12.920 1.00 82.31 190 LYS A CA 1
ATOM 1524 C C . LYS A 1 190 ? -21.159 6.812 14.437 1.00 82.31 190 LYS A C 1
ATOM 1526 O O . LYS A 1 190 ? -20.475 7.539 15.154 1.00 82.31 190 LYS A O 1
ATOM 1531 N N . ASP A 1 191 ? -22.126 6.029 14.915 1.00 85.62 191 ASP A N 1
ATOM 1532 C CA . ASP A 1 191 ? -22.550 5.975 16.318 1.00 85.62 191 ASP A CA 1
ATOM 1533 C C . ASP A 1 191 ? -22.129 4.655 17.002 1.00 85.62 191 ASP A C 1
ATOM 1535 O O . ASP A 1 191 ? -22.388 4.457 18.189 1.00 85.62 191 ASP A O 1
ATOM 1539 N N . SER A 1 192 ? -21.429 3.766 16.287 1.00 88.31 192 SER A N 1
ATOM 1540 C CA . SER A 1 192 ? -21.062 2.423 16.761 1.00 88.31 192 SER A CA 1
ATOM 1541 C C . SER A 1 192 ? -19.873 2.396 17.730 1.00 88.31 192 SER A C 1
ATOM 1543 O O . SER A 1 192 ? -19.715 1.440 18.490 1.00 88.31 192 SER A O 1
ATOM 1545 N N . THR A 1 193 ? -19.037 3.441 17.754 1.00 87.19 193 THR A N 1
ATOM 1546 C CA . THR A 1 193 ? -17.794 3.463 18.549 1.00 87.19 193 THR A CA 1
ATOM 1547 C C . THR A 1 193 ? -18.008 3.233 20.053 1.00 87.19 193 THR A C 1
ATOM 1549 O O . THR A 1 193 ? -17.304 2.389 20.608 1.00 87.19 193 THR A O 1
ATOM 1552 N N . PRO A 1 194 ? -18.962 3.894 20.746 1.00 89.50 194 PRO A N 1
ATOM 1553 C CA . PRO A 1 194 ? -19.187 3.647 22.171 1.00 89.50 194 PRO A CA 1
ATOM 1554 C C . PRO A 1 194 ? -19.577 2.195 22.469 1.00 89.50 194 PRO A C 1
ATOM 1556 O O . PRO A 1 194 ? -19.093 1.617 23.439 1.00 89.50 194 PRO A O 1
ATOM 1559 N N . PHE A 1 195 ? -20.406 1.595 21.608 1.00 90.12 195 PHE A N 1
ATOM 1560 C CA . PHE A 1 195 ? -20.807 0.197 21.746 1.00 90.12 195 PHE A CA 1
ATOM 1561 C C . PHE A 1 195 ? -19.615 -0.745 21.555 1.00 90.12 195 PHE A C 1
ATOM 1563 O O . PHE A 1 195 ? -19.417 -1.655 22.357 1.00 90.12 195 PHE A O 1
ATOM 1570 N N . TYR A 1 196 ? -18.780 -0.497 20.541 1.00 92.75 196 TYR A N 1
ATOM 1571 C CA . TYR A 1 196 ? -17.578 -1.295 20.314 1.00 92.75 196 TYR A CA 1
ATOM 1572 C C . TYR A 1 196 ? -16.610 -1.241 21.501 1.00 92.75 196 TYR A C 1
ATOM 1574 O O . TYR A 1 196 ? -16.120 -2.280 21.940 1.00 92.75 196 TYR A O 1
ATOM 1582 N N . LEU A 1 197 ? -16.364 -0.047 22.053 1.00 92.38 197 LEU A N 1
ATOM 1583 C CA . LEU A 1 197 ? -15.485 0.133 23.212 1.00 92.38 197 LEU A CA 1
ATOM 1584 C C . LEU A 1 197 ? -15.958 -0.675 24.424 1.00 92.38 197 LEU A C 1
ATOM 1586 O O . LEU A 1 197 ? -15.138 -1.281 25.112 1.00 92.38 197 LEU A O 1
ATOM 1590 N N . GLU A 1 198 ? -17.266 -0.708 24.679 1.00 93.69 198 GLU A N 1
ATOM 1591 C CA . GLU A 1 198 ? -17.836 -1.496 25.772 1.00 93.69 198 GLU A CA 1
ATOM 1592 C C . GLU A 1 198 ? -17.709 -3.004 25.518 1.00 93.69 198 GLU A C 1
ATOM 1594 O O . GLU A 1 198 ? -17.320 -3.736 26.427 1.00 93.69 198 GLU A O 1
ATOM 1599 N N . GLN A 1 199 ? -17.946 -3.474 24.287 1.00 94.75 199 GLN A N 1
ATOM 1600 C CA . GLN A 1 199 ? -17.755 -4.886 23.922 1.00 94.75 199 GLN A CA 1
ATOM 1601 C C . GLN A 1 199 ? -16.293 -5.322 24.056 1.00 94.75 199 GLN A C 1
ATOM 1603 O O . GLN A 1 199 ? -16.003 -6.369 24.639 1.00 94.75 199 GLN A O 1
ATOM 1608 N N . TRP A 1 200 ? -15.366 -4.504 23.560 1.00 94.75 200 TRP A N 1
ATOM 1609 C CA . TRP A 1 200 ? -13.935 -4.755 23.686 1.00 94.75 200 TRP A CA 1
ATOM 1610 C C . TRP A 1 200 ? -13.519 -4.780 25.162 1.00 94.75 200 TRP A C 1
ATOM 1612 O O . TRP A 1 200 ? -12.882 -5.731 25.610 1.00 94.75 200 TRP A O 1
ATOM 1622 N N . ALA A 1 201 ? -13.964 -3.807 25.965 1.00 95.81 201 ALA A N 1
ATOM 1623 C CA . ALA A 1 201 ? -13.667 -3.774 27.395 1.00 95.81 201 ALA A CA 1
ATOM 1624 C C . ALA A 1 201 ? -14.270 -4.968 28.155 1.00 95.81 201 ALA A C 1
ATOM 1626 O O . ALA A 1 201 ? -13.620 -5.515 29.046 1.00 95.81 201 ALA A O 1
ATOM 1627 N N . ALA A 1 202 ? -15.481 -5.405 27.798 1.00 96.75 202 ALA A N 1
ATOM 1628 C CA . ALA A 1 202 ? -16.106 -6.588 28.382 1.00 96.75 202 ALA A CA 1
ATOM 1629 C C . ALA A 1 202 ? -15.329 -7.871 28.056 1.00 96.75 202 ALA A C 1
ATOM 1631 O O . ALA A 1 202 ? -15.206 -8.735 28.926 1.00 96.75 202 ALA A O 1
ATOM 1632 N N . ARG A 1 203 ? -14.782 -7.985 26.837 1.00 96.94 203 ARG A N 1
ATOM 1633 C CA . ARG A 1 203 ? -13.933 -9.109 26.411 1.00 96.94 203 ARG A CA 1
ATOM 1634 C C . ARG A 1 203 ? -12.630 -9.177 27.211 1.00 96.94 203 ARG A C 1
ATOM 1636 O O . ARG A 1 203 ? -12.271 -10.258 27.662 1.00 96.94 203 ARG A O 1
ATOM 1643 N N . GLU A 1 204 ? -11.950 -8.044 27.390 1.00 96.44 204 GLU A N 1
ATOM 1644 C CA . GLU A 1 204 ? -10.623 -8.000 28.027 1.00 96.44 204 GLU A CA 1
ATOM 1645 C C . GLU A 1 204 ? -10.672 -7.995 29.562 1.00 96.44 204 GLU A C 1
ATOM 1647 O O . GLU A 1 204 ? -9.826 -8.602 30.219 1.00 96.44 204 GLU A O 1
ATOM 1652 N N . PHE A 1 205 ? -11.656 -7.308 30.151 1.00 95.69 205 PHE A N 1
ATOM 1653 C CA . PHE A 1 205 ? -11.689 -7.020 31.593 1.00 95.69 205 PHE A CA 1
ATOM 1654 C C . PHE A 1 205 ? -12.934 -7.555 32.309 1.00 95.69 205 PHE A C 1
ATOM 1656 O O . PHE A 1 205 ? -13.033 -7.458 33.533 1.00 95.69 205 PHE A O 1
ATOM 1663 N N . GLY A 1 206 ? -13.872 -8.141 31.566 1.00 96.31 206 GLY A N 1
ATOM 1664 C CA . GLY A 1 206 ? -15.129 -8.659 32.088 1.00 96.31 206 GLY A CA 1
ATOM 1665 C C . GLY A 1 206 ? -16.266 -7.626 32.092 1.00 96.31 206 GLY A C 1
ATOM 1666 O O . GLY A 1 206 ? -16.041 -6.414 32.173 1.00 96.31 206 GLY A O 1
ATOM 1667 N N . PRO A 1 207 ? -17.528 -8.091 32.032 1.00 96.25 207 PRO A N 1
ATOM 1668 C CA . PRO A 1 207 ? -18.696 -7.225 31.868 1.00 96.25 207 PRO A CA 1
ATOM 1669 C C . PRO A 1 207 ? -18.954 -6.297 33.064 1.00 96.25 207 PRO A C 1
ATOM 1671 O O . PRO A 1 207 ? -19.618 -5.278 32.910 1.00 96.25 207 PRO A O 1
ATOM 1674 N N . GLN A 1 208 ? -18.437 -6.617 34.255 1.00 96.62 208 GLN A N 1
ATOM 1675 C CA . GLN A 1 208 ? -18.688 -5.841 35.475 1.00 96.62 208 GLN A CA 1
ATOM 1676 C C . GLN A 1 208 ? -18.040 -4.450 35.453 1.00 96.62 208 GLN A C 1
ATOM 1678 O O . GLN A 1 208 ? -18.527 -3.554 36.135 1.00 96.62 208 GLN A O 1
ATOM 1683 N N . VAL A 1 209 ? -16.952 -4.273 34.697 1.00 94.69 209 VAL A N 1
ATOM 1684 C CA . VAL A 1 209 ? -16.184 -3.014 34.630 1.00 94.69 209 VAL A CA 1
ATOM 1685 C C . VAL A 1 209 ? -16.184 -2.384 33.234 1.00 94.69 209 VAL A C 1
ATOM 1687 O O . VAL A 1 209 ? -15.648 -1.294 33.050 1.00 94.69 209 VAL A O 1
ATOM 1690 N N . ALA A 1 210 ? -16.805 -3.042 32.251 1.00 94.25 210 ALA A N 1
ATOM 1691 C CA . ALA A 1 210 ? -16.725 -2.686 30.836 1.00 94.25 210 ALA A CA 1
ATOM 1692 C C . ALA A 1 210 ? -17.134 -1.235 30.544 1.00 94.25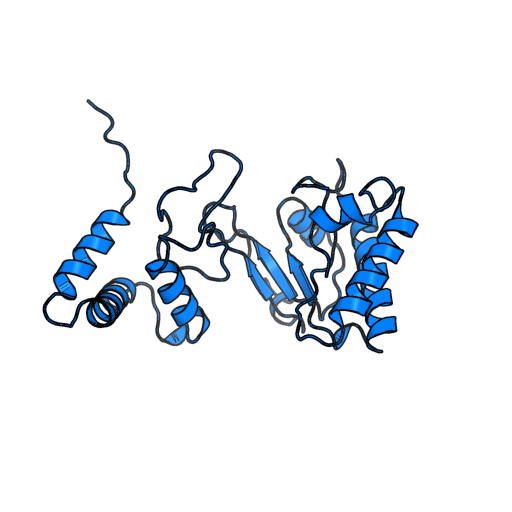 210 ALA A C 1
ATOM 1694 O O . ALA A 1 210 ? -16.388 -0.503 29.893 1.00 94.25 210 ALA A O 1
ATOM 1695 N N . ALA A 1 211 ? -18.277 -0.797 31.077 1.00 91.94 211 ALA A N 1
ATOM 1696 C CA . ALA A 1 211 ? -18.803 0.545 30.840 1.00 91.94 211 ALA A CA 1
ATOM 1697 C C . ALA A 1 211 ? -17.875 1.656 31.368 1.00 91.94 211 ALA A C 1
ATOM 1699 O O . ALA A 1 211 ? -17.735 2.703 30.733 1.00 91.94 211 ALA A O 1
ATOM 1700 N N . ASP A 1 212 ? -17.227 1.449 32.516 1.00 91.88 212 ASP A N 1
ATOM 1701 C CA . ASP A 1 212 ? -16.340 2.454 33.113 1.00 91.88 212 ASP A CA 1
ATOM 1702 C C . ASP A 1 212 ? -14.950 2.449 32.463 1.00 91.88 212 ASP A C 1
ATOM 1704 O O . ASP A 1 212 ? -14.365 3.515 32.230 1.00 91.88 212 ASP A O 1
ATOM 1708 N N . THR A 1 213 ? -14.459 1.273 32.063 1.00 90.44 213 THR A N 1
ATOM 1709 C CA . THR A 1 213 ? -13.240 1.147 31.255 1.00 90.44 213 THR A CA 1
ATOM 1710 C C . THR A 1 213 ? -13.411 1.814 29.886 1.00 90.44 213 THR A C 1
ATOM 1712 O O . THR A 1 213 ? -12.574 2.628 29.500 1.00 90.44 213 THR A O 1
ATOM 1715 N N . ALA A 1 214 ? -14.521 1.566 29.182 1.00 88.62 214 ALA A N 1
ATOM 1716 C CA . ALA A 1 214 ? -14.804 2.154 27.869 1.00 88.62 214 ALA A CA 1
ATOM 1717 C C . ALA A 1 214 ? -14.862 3.693 27.906 1.00 88.62 214 ALA A C 1
ATOM 1719 O O . ALA A 1 214 ? -14.275 4.373 27.055 1.00 88.62 214 ALA A O 1
ATOM 1720 N N . LYS A 1 215 ? -15.511 4.267 28.929 1.00 85.38 215 LYS A N 1
ATOM 1721 C CA . LYS A 1 215 ? -15.518 5.725 29.150 1.00 85.38 215 LYS A CA 1
ATOM 1722 C C . LYS A 1 215 ? -14.108 6.278 29.345 1.00 85.38 215 LYS A C 1
ATOM 1724 O O . LYS A 1 215 ? -13.794 7.332 28.795 1.00 85.38 215 LYS A O 1
ATOM 1729 N N . SER A 1 216 ? -13.269 5.574 30.105 1.00 75.88 216 SER A N 1
ATOM 1730 C CA . SER A 1 216 ? -11.883 5.983 30.360 1.00 75.88 216 SER A CA 1
ATOM 1731 C C . SER A 1 216 ? -11.059 6.004 29.069 1.00 75.88 216 SER A C 1
ATOM 1733 O O . SER A 1 216 ? -10.389 7.000 28.802 1.00 75.88 216 SER A O 1
ATOM 1735 N N . SER A 1 217 ? -11.199 4.984 28.216 1.00 69.00 217 SER A N 1
ATOM 1736 C CA . SER A 1 217 ? -10.549 4.934 26.895 1.00 69.00 217 SER A CA 1
ATOM 1737 C C . SER A 1 217 ? -11.003 6.072 25.971 1.00 69.00 217 SER A C 1
ATOM 1739 O O . SER A 1 217 ? -10.194 6.699 25.290 1.00 69.00 217 SER A O 1
ATOM 1741 N N . THR A 1 218 ? -12.292 6.425 26.011 1.00 64.31 218 THR A N 1
ATOM 1742 C CA . THR A 1 218 ? -12.838 7.549 25.225 1.00 64.31 218 THR A CA 1
ATOM 1743 C C . THR A 1 218 ? -12.258 8.902 25.672 1.00 64.31 218 THR A C 1
ATOM 1745 O O . THR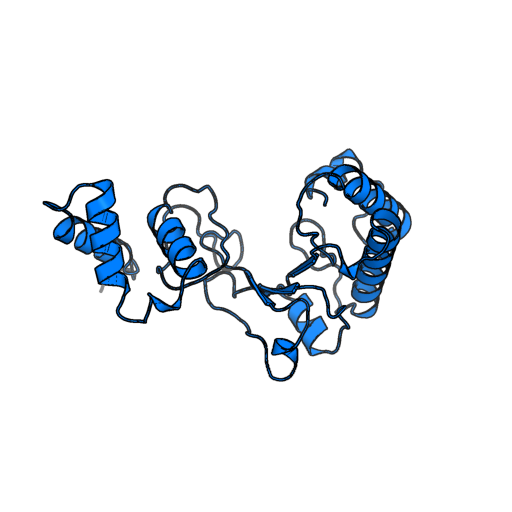 A 1 218 ? -12.103 9.826 24.871 1.00 64.31 218 THR A O 1
ATOM 1748 N N . LEU A 1 219 ? -11.945 9.048 26.966 1.00 54.44 219 LEU A N 1
ATOM 1749 C CA . LEU A 1 219 ? -11.352 10.266 27.528 1.00 54.44 219 LEU A CA 1
ATOM 1750 C C . LEU A 1 219 ? -9.876 10.424 27.147 1.00 54.44 219 LEU A C 1
ATOM 1752 O O . LEU A 1 219 ? -9.435 11.556 26.958 1.00 54.44 219 LEU A O 1
ATOM 1756 N N . THR A 1 220 ? -9.137 9.322 26.994 1.00 54.72 220 THR A N 1
ATOM 1757 C CA . THR A 1 220 ? -7.736 9.337 26.544 1.00 54.72 220 THR A CA 1
ATOM 1758 C C . THR A 1 220 ? -7.577 9.572 25.039 1.00 54.72 220 THR A C 1
ATOM 1760 O O . THR A 1 220 ? -6.543 10.082 24.624 1.00 54.72 220 THR A O 1
ATOM 1763 N N . GLU A 1 221 ? -8.599 9.262 24.231 1.00 50.00 221 GLU A N 1
ATOM 1764 C CA . GLU A 1 221 ? -8.607 9.473 22.769 1.00 50.00 221 GLU A CA 1
ATOM 1765 C C . GLU A 1 221 ? -9.083 10.874 22.333 1.00 50.00 221 GLU A C 1
ATOM 1767 O O . GLU A 1 221 ? -8.971 11.249 21.159 1.00 50.00 221 GLU A O 1
ATOM 1772 N N . LYS A 1 222 ? -9.612 11.694 23.253 1.00 45.50 222 LYS A N 1
ATOM 1773 C CA . LYS A 1 222 ? -9.788 13.125 22.969 1.00 45.50 222 LYS A CA 1
ATOM 1774 C C . LYS A 1 222 ? -8.401 13.753 22.816 1.00 45.50 222 LYS A C 1
ATOM 1776 O O . LYS A 1 222 ? -7.529 13.455 23.629 1.00 45.50 222 LYS A O 1
ATOM 1781 N N . PRO A 1 223 ? -8.181 14.642 21.825 1.00 41.03 223 PRO A N 1
ATOM 1782 C CA . PRO A 1 223 ? -6.897 15.310 21.696 1.00 41.03 223 PRO A CA 1
ATOM 1783 C C . PRO A 1 223 ? -6.528 15.929 23.041 1.00 41.03 223 PRO A C 1
ATOM 1785 O O . PRO A 1 223 ? -7.363 16.606 23.650 1.00 41.03 223 PRO A O 1
ATOM 1788 N N . GLN A 1 224 ? -5.278 15.760 23.468 1.00 42.50 224 GLN A N 1
ATOM 1789 C CA . GLN A 1 224 ? -4.645 16.698 24.390 1.00 42.50 224 GLN A CA 1
ATOM 1790 C C . GLN A 1 224 ? -4.522 18.046 23.660 1.00 42.50 224 GLN A C 1
ATOM 1792 O O . GLN A 1 224 ? -3.443 18.469 23.257 1.00 42.50 224 GLN A O 1
ATOM 1797 N N . ALA A 1 225 ? -5.658 18.691 23.385 1.00 37.78 225 ALA A N 1
ATOM 1798 C CA . ALA A 1 225 ? -5.711 20.044 22.878 1.00 37.78 225 ALA A CA 1
ATOM 1799 C C . ALA A 1 225 ? -5.112 20.910 23.982 1.00 37.78 225 ALA A C 1
ATOM 1801 O O . ALA A 1 225 ? -5.645 20.965 25.091 1.00 37.78 225 ALA A O 1
ATOM 1802 N N . GLY A 1 226 ? -3.937 21.468 23.692 1.00 37.50 226 GLY A N 1
ATOM 1803 C CA . GLY A 1 226 ? -3.096 22.149 24.659 1.00 37.50 226 GLY A CA 1
ATOM 1804 C C . GLY A 1 226 ? -3.882 23.131 25.518 1.00 37.50 226 GLY A C 1
ATOM 1805 O O . GLY A 1 226 ? -4.638 23.961 25.017 1.00 37.50 226 GLY A O 1
ATOM 1806 N N . ALA A 1 227 ? -3.653 23.049 26.825 1.00 36.38 227 ALA A N 1
ATOM 1807 C CA . ALA A 1 227 ? -3.909 24.154 27.724 1.00 36.38 227 ALA A CA 1
ATOM 1808 C C . ALA A 1 227 ? -2.993 25.314 27.304 1.00 36.38 227 ALA A C 1
ATOM 1810 O O . ALA A 1 227 ? -1.831 25.377 27.701 1.00 36.38 227 ALA A O 1
ATOM 1811 N N . SER A 1 228 ? -3.494 26.216 26.462 1.00 37.25 228 SER A N 1
ATOM 1812 C CA . SER A 1 228 ? -2.931 27.557 26.374 1.00 37.25 228 SER A CA 1
ATOM 1813 C C . SER A 1 228 ? -3.294 28.273 27.671 1.00 37.25 228 SER A C 1
ATOM 1815 O O . SER A 1 228 ? -4.466 28.561 27.920 1.00 37.25 228 SER A O 1
ATOM 1817 N N . SER A 1 229 ? -2.293 28.498 28.516 1.00 39.44 229 SER A N 1
ATOM 1818 C CA . SER A 1 229 ? -2.374 29.384 29.671 1.00 39.44 229 SER A CA 1
ATOM 1819 C C . SER A 1 229 ? -2.838 30.774 29.231 1.00 39.44 229 SER A C 1
ATOM 1821 O O . SER A 1 229 ? -2.231 31.363 28.334 1.00 39.44 229 SER A O 1
ATOM 1823 N N . SER A 1 230 ? -3.906 31.259 29.864 1.00 40.12 230 SER A N 1
ATOM 1824 C CA . SER A 1 230 ? -4.281 32.676 29.931 1.00 40.12 230 SER A CA 1
ATOM 1825 C C . SER A 1 230 ? -3.193 33.521 30.577 1.00 40.12 230 SER A C 1
ATOM 1827 O O . SER A 1 230 ? -2.606 33.002 31.557 1.00 40.12 230 SER A O 1
#

Radius of gyration: 21.07 Å; chains: 1; bounding box: 48×53×54 Å

Secondary structure (DSSP, 8-state):
---THHHHHH--S-S-HHHHHHHHHHHHHHHHHHHTTS---EE-S---TTS--SSSS--HHHHHHHHHHHHHHHHHHHS-GGGS-EEEEE-THHHHHHHTT----TTSEEEEEB-SSS-B-----GGGGG-TT-EEEEEESSB-SSS--B-SS----S---SEE-TTSTT-HHHHHHHHHHHH-GGG--TT-HHHHHHHHHHHHH-TTTHHHHHHHHHHHSS--------

Organism: NCBI:txid215465

InterPro domains:
  IPR031924 Glycosyl hydrolase family 115 [PF15979] (1-161)
  IPR042301 Glycosyl hydrolase 115 superfamily [G3DSA:3.20.20.520] (1-189)

pLDDT: mean 82.98, std 15.72, range [36.38, 98.38]

Sequence (230 aa):
MRATKEWEEFGDGEWFWGTNNASIYDFFVEGTARSRDYENVVTVGMRGYHDTPIGDDIEIDLLESVVAAQTEILANAYGNASSVPQSWCLYKEVQGCYEQGMQVPDHVTLLWAEDNYGNIRRLPIDNETDRSGGAGVYYHFDYVGDPRNYKWLSTTKLTKTLVNVGDLKPVELPISHFLDMAYDITKFDKDSTPFYLEQWAAREFGPQVAADTAKSSTLTEKPQAGASSS